Protein AF-A0A6C0K6H9-F1 (afdb_monomer_lite)

pLDDT: mean 73.05, std 11.49, range [27.52, 95.0]

Radius of gyration: 34.6 Å; chains: 1; bounding box: 77×62×104 Å

Sequence (374 aa):
MQSAHRAFIELEKRKENVKKLWMDVQADPQSDFLKKTLYKVAFNEIEGKTEDARKVWMDAQVDYEYSVNGMDDCLERVLKQYPDQIESNFLEEIDVYRRLSDSRKTRIKNKVSTLLLVQQLTDGLEKFRTIKGLLTEHAQKLDTMIYLLERAIEIEIQNPTMVHGRKRELLNTSILRKFNIILHTGYTNNLLNVVEMGRNLYQKLYPRGRLSPKRLLEFKHFIKDANDRSGCIDKRIDDLSSFIYQGENAVDISSPFFTNLSFIISRKLREECGKKGSHQVIISDLITKLARDTHFKNYIDSVLKHRPNLIYDQLKKADRVVPKFPDQHSPTWVKEWEDILVPIFRYLIDDLAIFTTTDDEMFLICPPPLQQHD

Organism: NCBI:txid1070528

Secondary structure (DSSP, 8-state):
-HHHHHHHHHHHHHHHHHHHHHHHHHH-TT--HHHHHHHHHHHHHHHHHHHHHHHHHHHHHHHHHHHHTTHHHHHHHHHHH-GGG--TTHHHHSHHHHTS-HHHHHHHHHHHHHHHHHHHHHHHHHHHHHHHHT-SS--HHHHHHHHHHHHHHHHHHH-TTS-HHHHHHHHHHHHHHHHS-B--S-HHHHHHHHHHHHHHHHHHH-TTSS--HHHHHHHHHHHHH------BHHHHHHHHHHHHHHHHH---TTS-HHHHHHHHHHHHHHHHHHHHT-SEEEHHHHHHHHHT-HHHHHHHHHHHHH-TTHHHHHHHHTT---PPPPPTT-TTHHHHHHHHHHHHHHIIIIIT--SPBPTTSSEEEPPPPP----

Structure (mmCIF, N/CA/C/O backbone):
data_AF-A0A6C0K6H9-F1
#
_entry.id   AF-A0A6C0K6H9-F1
#
loop_
_atom_site.group_PDB
_atom_site.id
_atom_site.type_symbol
_atom_site.label_atom_id
_atom_site.label_alt_id
_atom_site.label_comp_id
_atom_site.label_asym_id
_atom_site.label_entity_id
_atom_site.label_seq_id
_atom_site.pdbx_PDB_ins_code
_atom_site.Cartn_x
_atom_site.Cartn_y
_atom_site.Cartn_z
_atom_site.occupancy
_atom_site.B_iso_or_equiv
_atom_site.auth_seq_id
_atom_site.auth_comp_id
_atom_site.auth_asym_id
_atom_site.auth_atom_id
_atom_site.pdbx_PDB_model_num
ATOM 1 N N . MET A 1 1 ? 14.648 2.852 -40.273 1.00 63.38 1 MET A N 1
ATOM 2 C CA . MET A 1 1 ? 14.704 1.590 -41.045 1.00 63.38 1 MET A CA 1
ATOM 3 C C . MET A 1 1 ? 15.323 1.765 -42.437 1.00 63.38 1 MET A C 1
ATOM 5 O O . MET A 1 1 ? 16.409 1.246 -42.642 1.00 63.38 1 MET A O 1
ATOM 9 N N . GLN A 1 2 ? 14.715 2.507 -43.379 1.00 70.25 2 GLN A N 1
ATOM 10 C CA . GLN A 1 2 ? 15.238 2.619 -44.761 1.00 70.25 2 GLN A CA 1
ATOM 11 C C . GLN A 1 2 ? 16.653 3.227 -44.860 1.00 70.25 2 GLN A C 1
ATOM 13 O O . GLN A 1 2 ? 17.435 2.796 -45.702 1.00 70.25 2 GLN A O 1
ATOM 18 N N . SER A 1 3 ? 17.010 4.183 -43.994 1.00 75.31 3 SER A N 1
ATOM 19 C CA . SER A 1 3 ? 18.372 4.743 -43.936 1.00 75.31 3 SER A CA 1
ATOM 20 C C . SER A 1 3 ? 19.405 3.730 -43.424 1.00 75.31 3 SER A C 1
ATOM 22 O O . SER A 1 3 ? 20.456 3.583 -44.038 1.00 75.31 3 SER A O 1
ATOM 24 N N . ALA A 1 4 ? 19.083 2.985 -42.360 1.00 72.19 4 ALA A N 1
ATOM 25 C CA . ALA A 1 4 ? 19.941 1.935 -41.800 1.00 72.19 4 ALA A CA 1
ATOM 26 C C . ALA A 1 4 ? 20.139 0.765 -42.779 1.00 72.19 4 ALA A C 1
ATOM 28 O O . ALA A 1 4 ? 21.256 0.298 -42.967 1.00 72.19 4 ALA A O 1
ATOM 29 N N . HIS A 1 5 ? 19.076 0.355 -43.479 1.00 73.81 5 HIS A N 1
ATOM 30 C CA . HIS A 1 5 ? 19.145 -0.673 -44.518 1.00 73.81 5 HIS A CA 1
ATOM 31 C C . HIS A 1 5 ? 20.025 -0.248 -45.705 1.00 73.81 5 HIS A C 1
ATOM 33 O O . HIS A 1 5 ? 20.850 -1.026 -46.178 1.00 73.81 5 HIS A O 1
ATOM 39 N N . ARG A 1 6 ? 19.896 1.006 -46.169 1.00 79.94 6 ARG A N 1
ATOM 40 C CA . ARG A 1 6 ? 20.755 1.550 -47.236 1.00 79.94 6 ARG A CA 1
ATOM 41 C C . ARG A 1 6 ? 22.222 1.604 -46.814 1.00 79.94 6 ARG A C 1
ATOM 43 O O . ARG A 1 6 ? 23.070 1.206 -47.602 1.00 79.94 6 ARG A O 1
ATOM 50 N N . ALA A 1 7 ? 22.501 2.031 -45.582 1.00 78.31 7 ALA A N 1
ATOM 51 C CA . ALA A 1 7 ? 23.856 2.058 -45.037 1.00 78.31 7 ALA A CA 1
ATOM 52 C C . ALA A 1 7 ? 24.473 0.649 -44.945 1.00 78.31 7 ALA A C 1
ATOM 54 O O . ALA A 1 7 ? 25.621 0.465 -45.340 1.00 78.31 7 ALA A O 1
ATOM 55 N N . PHE A 1 8 ? 23.704 -0.354 -44.503 1.00 84.12 8 PHE A N 1
ATOM 56 C CA . PHE A 1 8 ? 24.142 -1.754 -44.493 1.00 84.12 8 PHE A CA 1
ATOM 57 C C . PHE A 1 8 ? 24.453 -2.270 -45.909 1.00 84.12 8 PHE A C 1
ATOM 59 O O . PHE A 1 8 ? 25.540 -2.789 -46.144 1.00 84.12 8 PHE A O 1
ATOM 66 N N . ILE A 1 9 ? 23.553 -2.060 -46.879 1.00 84.56 9 ILE A N 1
ATOM 67 C CA . ILE A 1 9 ? 23.772 -2.476 -48.277 1.00 84.56 9 ILE A CA 1
ATOM 68 C C . ILE A 1 9 ? 24.999 -1.788 -48.891 1.00 84.56 9 ILE A C 1
ATOM 70 O O . ILE A 1 9 ? 25.740 -2.402 -49.658 1.00 84.56 9 ILE A O 1
ATOM 74 N N . GLU A 1 10 ? 25.210 -0.506 -48.598 1.00 87.44 10 GLU A N 1
ATOM 75 C CA . GLU A 1 10 ? 26.365 0.238 -49.097 1.00 87.44 10 GLU A CA 1
ATOM 76 C C . GLU A 1 10 ? 27.679 -0.303 -48.519 1.00 87.44 10 GLU A C 1
ATOM 78 O O . GLU A 1 10 ? 28.651 -0.468 -49.259 1.00 87.44 10 GLU A O 1
ATOM 83 N N . LEU A 1 11 ? 27.693 -0.649 -47.229 1.00 86.12 11 LEU A N 1
ATOM 84 C CA . LEU A 1 11 ? 28.840 -1.264 -46.562 1.00 86.12 11 LEU A CA 1
ATOM 85 C C . LEU A 1 11 ? 29.121 -2.684 -47.064 1.00 86.12 11 LEU A C 1
ATOM 87 O O . LEU A 1 11 ? 30.277 -2.978 -47.346 1.00 86.12 11 LEU A O 1
ATOM 91 N N . GLU A 1 12 ? 28.099 -3.512 -47.296 1.00 84.62 12 GLU A N 1
ATOM 92 C CA . GLU A 1 12 ? 28.239 -4.840 -47.921 1.00 84.62 12 GLU A CA 1
ATOM 93 C C . GLU A 1 12 ? 28.859 -4.750 -49.324 1.00 84.62 12 GLU A C 1
ATOM 95 O O . GLU A 1 12 ? 29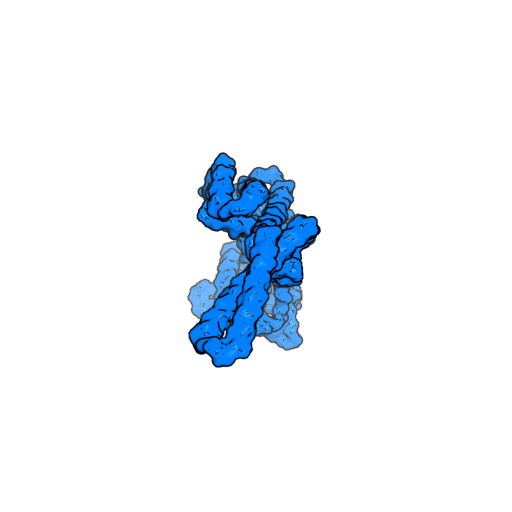.815 -5.457 -49.646 1.00 84.62 12 GLU A O 1
ATOM 100 N N . LYS A 1 13 ? 28.402 -3.801 -50.153 1.00 88.19 13 LYS A N 1
ATOM 101 C CA . LYS A 1 13 ? 29.010 -3.549 -51.473 1.00 88.19 13 LYS A CA 1
ATOM 102 C C . LYS A 1 13 ? 30.471 -3.117 -51.354 1.00 88.19 13 LYS A C 1
ATOM 104 O O . LYS A 1 13 ? 31.314 -3.535 -52.147 1.00 88.19 13 LYS A O 1
ATOM 109 N N . ARG A 1 14 ? 30.786 -2.273 -50.369 1.00 85.62 14 ARG A N 1
ATOM 110 C CA . ARG A 1 14 ? 32.159 -1.826 -50.096 1.00 85.62 14 ARG A CA 1
ATOM 111 C C . ARG A 1 14 ? 33.037 -2.972 -49.597 1.00 85.62 14 ARG A C 1
ATOM 113 O O . ARG A 1 14 ? 34.178 -3.076 -50.042 1.00 85.62 14 ARG A O 1
ATOM 120 N N . LYS A 1 15 ? 32.499 -3.839 -48.736 1.00 87.81 15 LYS A N 1
ATOM 121 C CA . LYS A 1 15 ? 33.150 -5.047 -48.220 1.00 87.81 15 LYS A CA 1
ATOM 122 C C . LYS A 1 15 ? 33.531 -5.975 -49.364 1.00 87.81 15 LYS A C 1
ATOM 124 O O . LYS A 1 15 ? 34.692 -6.363 -49.452 1.00 87.81 15 LYS A O 1
ATOM 129 N N . GLU A 1 16 ? 32.604 -6.257 -50.277 1.00 87.12 16 GLU A N 1
ATOM 130 C CA . GLU A 1 16 ? 32.856 -7.142 -51.420 1.00 87.12 16 GLU A CA 1
ATOM 131 C C . GLU A 1 16 ? 33.901 -6.557 -52.385 1.00 87.12 16 GLU A C 1
ATOM 133 O O . GLU A 1 16 ? 34.815 -7.257 -52.822 1.00 87.12 16 GLU A O 1
ATOM 138 N N . ASN A 1 17 ? 33.850 -5.245 -52.643 1.00 85.94 17 ASN A N 1
ATOM 139 C CA . ASN A 1 17 ? 34.854 -4.563 -53.464 1.00 85.94 17 ASN A CA 1
ATOM 140 C C . ASN A 1 17 ? 36.256 -4.612 -52.834 1.00 85.94 17 ASN A C 1
ATOM 142 O O . ASN A 1 17 ? 37.234 -4.898 -53.525 1.00 85.94 17 ASN A O 1
ATOM 146 N N . VAL A 1 18 ? 36.371 -4.360 -51.527 1.00 85.19 18 VAL A N 1
ATOM 147 C CA . VAL A 1 18 ? 37.662 -4.400 -50.819 1.00 85.19 18 VAL A CA 1
ATOM 148 C C . VAL A 1 18 ? 38.176 -5.830 -50.676 1.00 85.19 18 VAL A C 1
ATOM 150 O O . VAL A 1 18 ? 39.375 -6.053 -50.817 1.00 85.19 18 VAL A O 1
ATOM 153 N N . LYS A 1 19 ? 37.288 -6.813 -50.496 1.00 86.25 19 LYS A N 1
ATOM 154 C CA . LYS A 1 19 ? 37.627 -8.241 -50.513 1.00 86.25 19 LYS A CA 1
ATOM 155 C C . LYS A 1 19 ? 38.211 -8.660 -51.855 1.00 86.25 19 LYS A C 1
ATOM 157 O O . LYS A 1 19 ? 39.248 -9.314 -51.881 1.00 86.25 19 LYS A O 1
ATOM 162 N N . LYS A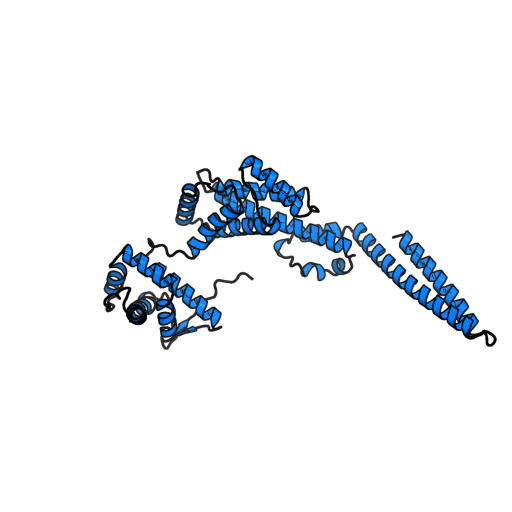 1 20 ? 37.583 -8.255 -52.962 1.00 87.25 20 LYS A N 1
ATOM 163 C CA . LYS A 1 20 ? 38.077 -8.544 -54.312 1.00 87.25 20 LYS A CA 1
ATOM 164 C C . LYS A 1 20 ? 39.462 -7.937 -54.538 1.00 87.25 20 LYS A C 1
ATOM 166 O O . LYS A 1 20 ? 40.382 -8.660 -54.898 1.00 87.25 20 LYS A O 1
ATOM 171 N N . LEU A 1 21 ? 39.639 -6.655 -54.208 1.00 84.81 21 LEU A N 1
ATOM 172 C CA . LEU A 1 21 ? 40.942 -5.983 -54.294 1.00 84.81 21 LEU A CA 1
ATOM 173 C C . LEU A 1 21 ? 42.005 -6.653 -53.415 1.00 84.81 21 LEU A C 1
ATOM 175 O O . LEU A 1 21 ? 43.154 -6.781 -53.826 1.00 84.81 21 LEU A O 1
ATOM 179 N N . TRP A 1 22 ? 41.634 -7.105 -52.218 1.00 83.81 22 TRP A N 1
ATOM 180 C CA . TRP A 1 22 ? 42.543 -7.823 -51.333 1.00 83.81 22 TRP A CA 1
ATOM 181 C C . TRP A 1 22 ? 42.965 -9.180 -51.910 1.00 83.81 22 TRP A C 1
ATOM 183 O O . TRP A 1 22 ? 44.150 -9.510 -51.862 1.00 83.81 22 TRP A O 1
ATOM 193 N N . MET A 1 23 ? 42.029 -9.937 -52.488 1.00 85.12 23 MET A N 1
ATOM 194 C CA . MET A 1 23 ? 42.298 -11.220 -53.151 1.00 85.12 23 MET A CA 1
ATOM 195 C C . MET A 1 23 ? 43.178 -11.047 -54.397 1.00 85.12 23 MET A C 1
ATOM 197 O O . MET A 1 23 ? 44.127 -11.807 -54.577 1.00 85.12 23 MET A O 1
ATOM 201 N N . ASP A 1 24 ? 42.927 -10.014 -55.206 1.00 84.75 24 ASP A N 1
ATOM 202 C CA . ASP A 1 24 ? 43.739 -9.691 -56.386 1.00 84.75 24 ASP A CA 1
ATOM 203 C C . ASP A 1 24 ? 45.179 -9.317 -55.981 1.00 84.75 24 ASP A C 1
ATOM 205 O O . ASP A 1 24 ? 46.152 -9.787 -56.568 1.00 84.75 24 ASP A O 1
ATOM 209 N N . VAL A 1 25 ? 45.332 -8.531 -54.910 1.00 83.12 25 VAL A N 1
ATOM 210 C CA . VAL A 1 25 ? 46.635 -8.142 -54.343 1.00 83.12 25 VAL A CA 1
ATOM 211 C C . VAL A 1 25 ? 47.365 -9.328 -53.703 1.00 83.12 25 VAL A C 1
ATOM 213 O O . VAL A 1 25 ? 48.592 -9.385 -53.739 1.00 83.12 25 VAL A O 1
ATOM 216 N N . GLN A 1 26 ? 46.644 -10.288 -53.119 1.00 79.06 26 GLN A N 1
ATOM 217 C CA . GLN A 1 26 ? 47.217 -11.534 -52.597 1.00 79.06 26 GLN A CA 1
ATOM 218 C C . GLN A 1 26 ? 47.782 -12.416 -53.715 1.00 79.06 26 GLN A C 1
ATOM 220 O O . GLN A 1 26 ? 48.879 -12.957 -53.553 1.00 79.06 26 GLN A O 1
ATOM 225 N N . ALA A 1 27 ? 47.043 -12.533 -54.823 1.00 83.12 27 ALA A N 1
ATOM 226 C CA . ALA A 1 27 ? 47.387 -13.361 -55.974 1.00 83.12 27 ALA A CA 1
ATOM 227 C C . ALA A 1 27 ? 48.543 -12.795 -56.818 1.00 83.12 27 ALA A C 1
ATOM 229 O O . ALA A 1 27 ? 49.177 -13.551 -57.550 1.00 83.12 27 ALA A O 1
ATOM 230 N N . ASP A 1 28 ? 48.843 -11.498 -56.700 1.00 82.88 28 ASP A N 1
ATOM 231 C CA . ASP A 1 28 ? 49.972 -10.854 -57.372 1.00 82.88 28 ASP A CA 1
ATOM 232 C C . ASP A 1 28 ? 51.314 -11.154 -56.651 1.00 82.88 28 ASP A C 1
ATOM 234 O O . ASP A 1 28 ? 51.526 -10.723 -55.503 1.00 82.88 28 ASP A O 1
ATOM 238 N N . PRO A 1 29 ? 52.253 -11.878 -57.297 1.00 74.69 29 PRO A N 1
ATOM 239 C CA . PRO A 1 29 ? 53.569 -12.169 -56.734 1.00 74.69 29 PRO A CA 1
ATOM 240 C C . PRO A 1 29 ? 54.491 -10.940 -56.665 1.00 74.69 29 PRO A C 1
ATOM 242 O O . PRO A 1 29 ? 55.469 -10.980 -55.922 1.00 74.69 29 PRO A O 1
ATOM 245 N N . GLN A 1 30 ? 54.194 -9.854 -57.391 1.00 77.81 30 GLN A N 1
ATOM 246 C CA . GLN A 1 30 ? 54.966 -8.604 -57.360 1.00 77.81 30 GLN A CA 1
ATOM 247 C C . GLN A 1 30 ? 54.467 -7.606 -56.307 1.00 77.81 30 GLN A C 1
ATOM 249 O O . GLN A 1 30 ? 55.150 -6.623 -56.017 1.00 77.81 30 GLN A O 1
ATOM 254 N N . SER A 1 31 ? 53.296 -7.838 -55.707 1.00 76.56 31 SER A N 1
ATOM 255 C CA . SER A 1 31 ? 52.775 -6.950 -54.671 1.00 76.56 31 SER A CA 1
ATOM 256 C C . SER A 1 31 ? 53.570 -7.076 -53.371 1.00 76.56 31 SER A C 1
ATOM 258 O O . SER A 1 31 ? 53.673 -8.160 -52.791 1.00 76.56 31 SER A O 1
ATOM 260 N N . ASP A 1 32 ? 54.036 -5.939 -52.852 1.00 82.19 32 ASP A N 1
ATOM 261 C CA . ASP A 1 32 ? 54.765 -5.887 -51.590 1.00 82.19 32 ASP A CA 1
ATOM 262 C C . ASP A 1 32 ? 53.890 -6.221 -50.362 1.00 82.19 32 ASP A C 1
ATOM 264 O O . ASP A 1 32 ? 52.650 -6.232 -50.386 1.00 82.19 32 ASP A O 1
ATOM 268 N N . PHE A 1 33 ? 54.577 -6.525 -49.260 1.00 79.38 33 PHE A N 1
ATOM 269 C CA . PHE A 1 33 ? 53.975 -6.877 -47.976 1.00 79.38 33 PHE A CA 1
ATOM 270 C C . PHE A 1 33 ? 53.116 -5.747 -47.385 1.00 79.38 33 PHE A C 1
ATOM 272 O O . PHE A 1 33 ? 52.095 -6.008 -46.739 1.00 79.38 33 PHE A O 1
ATOM 279 N N . LEU A 1 34 ? 53.505 -4.490 -47.616 1.00 78.12 34 LEU A N 1
ATOM 280 C CA . LEU A 1 34 ? 52.825 -3.316 -47.075 1.00 78.12 34 LEU A CA 1
ATOM 281 C C . LEU A 1 34 ? 51.422 -3.188 -47.683 1.00 78.12 34 LEU A C 1
ATOM 283 O O . LEU A 1 34 ? 50.435 -3.048 -46.960 1.00 78.12 34 LEU A O 1
ATOM 287 N N . LYS A 1 35 ? 51.314 -3.339 -49.005 1.00 80.25 35 LYS A N 1
ATOM 288 C CA . LYS A 1 35 ? 50.057 -3.309 -49.755 1.00 80.25 35 LYS A CA 1
ATOM 289 C C . LYS A 1 35 ? 49.132 -4.454 -49.335 1.00 80.25 35 LYS A C 1
ATOM 291 O O . LYS A 1 35 ? 47.960 -4.211 -49.051 1.00 80.25 35 LYS A O 1
ATOM 296 N N . LYS A 1 36 ? 49.656 -5.678 -49.184 1.00 80.50 36 LYS A N 1
ATOM 297 C CA . LYS A 1 36 ? 48.891 -6.841 -48.677 1.00 80.50 36 LYS A CA 1
ATOM 298 C C . LYS A 1 36 ? 48.332 -6.603 -47.268 1.00 80.50 36 LYS A C 1
ATOM 300 O O . LYS A 1 36 ? 47.192 -6.976 -46.984 1.00 80.50 36 LYS A O 1
ATOM 305 N N . THR A 1 37 ? 49.111 -5.951 -46.405 1.00 82.19 37 THR A N 1
ATOM 306 C CA . THR A 1 37 ? 48.713 -5.624 -45.027 1.00 82.19 37 THR A CA 1
ATOM 307 C C . THR A 1 37 ? 47.643 -4.532 -44.984 1.00 82.19 37 THR A C 1
ATOM 309 O O . THR A 1 37 ? 46.650 -4.687 -44.275 1.00 82.19 37 THR A O 1
ATOM 312 N N . LEU A 1 38 ? 47.781 -3.472 -45.786 1.00 82.69 38 LEU A N 1
ATOM 313 C CA . LEU A 1 38 ? 46.815 -2.369 -45.849 1.00 82.69 38 LEU A CA 1
ATOM 314 C C . LEU A 1 38 ? 45.419 -2.834 -46.281 1.00 82.69 38 LEU A C 1
ATOM 316 O O . LEU A 1 38 ? 44.431 -2.472 -45.645 1.00 82.69 38 LEU A O 1
ATOM 320 N N . TYR A 1 39 ? 45.326 -3.688 -47.305 1.00 82.88 39 TYR A N 1
ATOM 321 C CA . TYR A 1 39 ? 44.035 -4.226 -47.748 1.00 82.88 39 TYR A CA 1
ATOM 322 C C . TYR A 1 39 ? 43.397 -5.174 -46.723 1.00 82.88 39 TYR A C 1
ATOM 324 O O . TYR A 1 39 ? 42.180 -5.148 -46.557 1.00 82.88 39 TYR A O 1
ATOM 332 N N . LYS A 1 40 ? 44.198 -5.949 -45.979 1.00 82.50 40 LYS A N 1
ATOM 333 C CA . LYS A 1 40 ? 43.700 -6.783 -44.873 1.00 82.50 40 LYS A CA 1
ATOM 334 C C . LYS A 1 40 ? 43.125 -5.934 -43.732 1.00 82.50 40 LYS A C 1
ATOM 336 O O . LYS A 1 40 ? 42.055 -6.247 -43.221 1.00 82.50 40 LYS A O 1
ATOM 341 N N . VAL A 1 41 ? 43.816 -4.859 -43.343 1.00 84.06 41 VAL A N 1
ATOM 342 C CA . VAL A 1 41 ? 43.336 -3.927 -42.306 1.00 84.06 41 VAL A CA 1
ATOM 343 C C . VAL A 1 41 ? 42.054 -3.228 -42.760 1.00 84.06 41 VAL A C 1
ATOM 345 O O . VAL A 1 41 ? 41.077 -3.219 -42.017 1.00 84.06 41 VAL A O 1
ATOM 348 N N . ALA A 1 42 ? 42.022 -2.723 -43.996 1.00 83.94 42 ALA A N 1
ATOM 349 C CA . ALA A 1 42 ? 40.839 -2.082 -44.564 1.00 83.94 42 ALA A CA 1
ATOM 350 C C . ALA A 1 42 ? 39.638 -3.040 -44.654 1.00 83.94 42 ALA A C 1
ATOM 352 O O . ALA A 1 42 ? 38.511 -2.642 -44.363 1.00 83.94 42 ALA A O 1
ATOM 353 N N . PHE A 1 43 ? 39.869 -4.307 -45.019 1.00 85.69 43 PHE A N 1
ATOM 354 C CA . PHE A 1 43 ? 38.826 -5.331 -45.033 1.00 85.69 43 PHE A CA 1
ATOM 355 C C . PHE A 1 43 ? 38.270 -5.586 -43.628 1.00 85.69 43 PHE A C 1
ATOM 357 O O . PHE A 1 43 ? 37.059 -5.513 -43.447 1.00 85.69 43 PHE A O 1
ATOM 364 N N . ASN A 1 44 ? 39.134 -5.805 -42.631 1.00 83.75 44 ASN A N 1
ATOM 365 C CA . ASN A 1 44 ? 38.711 -6.046 -41.248 1.00 83.75 44 ASN A CA 1
ATOM 366 C C . ASN A 1 44 ? 37.945 -4.850 -40.653 1.00 83.75 44 ASN A C 1
ATOM 368 O O . ASN A 1 44 ? 36.961 -5.035 -39.940 1.00 83.75 44 ASN A O 1
ATOM 372 N N . GLU A 1 45 ? 38.367 -3.618 -40.952 1.00 87.81 45 GLU A N 1
ATOM 373 C CA . GLU A 1 45 ? 37.675 -2.409 -40.493 1.00 87.81 45 GLU A CA 1
ATOM 374 C C . GLU A 1 45 ? 36.283 -2.276 -41.130 1.00 87.81 45 GLU A C 1
ATOM 376 O O . GLU A 1 45 ? 35.305 -1.964 -40.447 1.00 87.81 45 GLU A O 1
ATOM 381 N N . ILE A 1 46 ? 36.172 -2.531 -42.439 1.00 85.56 46 ILE A N 1
ATOM 382 C CA . ILE A 1 46 ? 34.883 -2.517 -43.139 1.00 85.56 46 ILE A CA 1
ATOM 383 C C . ILE A 1 46 ? 33.997 -3.661 -42.653 1.00 85.56 46 ILE A C 1
ATOM 385 O O . ILE A 1 46 ? 32.799 -3.456 -42.485 1.00 85.56 46 ILE A O 1
ATOM 389 N N . GLU A 1 47 ? 34.556 -4.839 -42.387 1.00 81.06 47 GLU A N 1
ATOM 390 C CA . GLU A 1 47 ? 33.826 -5.978 -41.837 1.00 81.06 47 GLU A CA 1
ATOM 391 C C . GLU A 1 47 ? 33.227 -5.658 -40.464 1.00 81.06 47 GLU A C 1
ATOM 393 O O . GLU A 1 47 ? 32.025 -5.852 -40.287 1.00 81.06 47 GLU A O 1
ATOM 398 N N . GLY A 1 48 ? 34.006 -5.069 -39.549 1.00 81.06 48 GLY A N 1
ATOM 399 C CA . GLY A 1 48 ? 33.496 -4.603 -38.256 1.00 81.06 48 GLY A CA 1
ATOM 400 C C . GLY A 1 48 ? 32.359 -3.586 -38.405 1.00 81.06 48 GLY A C 1
ATOM 401 O O . GLY A 1 48 ? 31.282 -3.769 -37.844 1.00 81.06 48 GLY A O 1
ATOM 402 N N . LYS A 1 49 ? 32.540 -2.567 -39.259 1.00 85.19 49 LYS A N 1
ATOM 403 C CA . LYS A 1 49 ? 31.492 -1.563 -39.538 1.00 85.19 49 LYS A CA 1
ATOM 404 C C . LYS A 1 49 ? 30.239 -2.164 -40.176 1.00 85.19 49 LYS A C 1
ATOM 406 O O . LYS A 1 49 ? 29.138 -1.665 -39.953 1.00 85.19 49 LYS A O 1
ATOM 411 N N . THR A 1 50 ? 30.397 -3.201 -40.995 1.00 81.38 50 THR A N 1
ATOM 412 C CA . THR A 1 50 ? 29.281 -3.886 -41.657 1.00 81.38 50 THR A CA 1
ATOM 413 C C . THR A 1 50 ? 28.472 -4.698 -40.650 1.00 81.38 50 THR A C 1
ATOM 415 O O . THR A 1 50 ? 27.245 -4.650 -40.693 1.00 81.38 50 THR A O 1
ATOM 418 N N . GLU A 1 51 ? 29.134 -5.374 -39.708 1.00 81.00 51 GLU A N 1
ATOM 419 C CA . GLU A 1 51 ? 28.464 -6.106 -38.628 1.00 81.00 51 GLU A CA 1
ATOM 420 C C . GLU A 1 51 ? 27.718 -5.153 -37.678 1.00 81.00 51 GLU A C 1
ATOM 422 O O . GLU A 1 51 ? 26.553 -5.388 -37.351 1.00 81.00 51 GLU A O 1
ATOM 427 N N . ASP A 1 52 ? 28.321 -4.011 -37.331 1.00 77.25 52 ASP A N 1
ATOM 428 C CA . ASP A 1 52 ? 27.652 -2.965 -36.549 1.00 77.25 52 ASP A CA 1
ATOM 429 C C . ASP A 1 52 ? 26.422 -2.404 -37.284 1.00 77.25 52 ASP A C 1
ATOM 431 O O . ASP A 1 52 ? 25.337 -2.283 -36.708 1.00 77.25 52 ASP A O 1
ATOM 435 N N . ALA A 1 53 ? 26.550 -2.106 -38.582 1.00 75.00 53 ALA A N 1
ATOM 436 C CA . ALA A 1 53 ? 25.439 -1.621 -39.400 1.00 75.00 53 ALA A CA 1
ATOM 437 C C . ALA A 1 53 ? 24.330 -2.670 -39.567 1.00 75.00 53 ALA A C 1
ATOM 439 O O . ALA A 1 53 ? 23.148 -2.319 -39.568 1.00 75.00 53 ALA A O 1
ATOM 440 N N . ARG A 1 54 ? 24.696 -3.954 -39.670 1.00 78.19 54 ARG A N 1
ATOM 441 C CA . ARG A 1 54 ? 23.757 -5.078 -39.697 1.00 78.19 54 ARG A CA 1
ATOM 442 C C . ARG A 1 54 ? 22.968 -5.149 -38.400 1.00 78.19 54 ARG A C 1
ATOM 444 O O . ARG A 1 54 ? 21.748 -5.251 -38.460 1.00 78.19 54 ARG A O 1
ATOM 451 N N . LYS A 1 55 ? 23.636 -5.053 -37.249 1.00 74.50 55 LYS A N 1
ATOM 452 C CA . LYS A 1 55 ? 22.983 -5.045 -35.937 1.00 74.50 55 LYS A CA 1
ATOM 453 C C . LYS A 1 55 ? 21.997 -3.883 -35.818 1.00 74.50 55 LYS A C 1
ATOM 455 O O . LYS A 1 55 ? 20.825 -4.110 -35.548 1.00 74.50 55 LYS A O 1
ATOM 460 N N . VAL A 1 56 ? 22.429 -2.663 -36.148 1.00 76.31 56 VAL A N 1
ATOM 461 C CA . VAL A 1 56 ? 21.567 -1.465 -36.135 1.00 76.31 56 VAL A CA 1
ATOM 462 C C . VAL A 1 56 ? 20.372 -1.604 -37.085 1.00 76.31 56 VAL A C 1
ATOM 464 O O . VAL A 1 56 ? 19.267 -1.164 -36.767 1.00 76.31 56 VAL A O 1
ATOM 467 N N . TRP A 1 57 ? 20.565 -2.200 -38.265 1.00 78.00 57 TRP A N 1
ATOM 468 C CA . TRP A 1 57 ? 19.473 -2.445 -39.204 1.00 78.00 57 TRP A CA 1
ATOM 469 C C . TRP A 1 57 ? 18.499 -3.512 -38.696 1.00 78.00 57 TRP A C 1
ATOM 471 O O . TRP A 1 57 ? 17.295 -3.273 -38.754 1.00 78.00 57 TRP A O 1
ATOM 481 N N . MET A 1 58 ? 18.997 -4.635 -38.176 1.00 71.94 58 MET A N 1
ATOM 482 C CA . MET A 1 58 ? 18.179 -5.699 -37.588 1.00 71.94 58 MET A CA 1
ATOM 483 C C . MET A 1 58 ? 17.367 -5.173 -36.402 1.00 71.94 58 MET A C 1
ATOM 485 O O . MET A 1 58 ? 16.160 -5.391 -36.363 1.00 71.94 58 MET A O 1
ATOM 489 N N . ASP A 1 59 ? 17.979 -4.392 -35.509 1.00 68.12 59 ASP A N 1
ATOM 490 C CA . ASP A 1 59 ? 17.285 -3.726 -34.401 1.00 68.12 59 ASP A CA 1
ATOM 491 C C . ASP A 1 59 ? 16.184 -2.787 -34.931 1.00 68.12 59 ASP A C 1
ATOM 493 O O . ASP A 1 59 ? 15.040 -2.828 -34.479 1.00 68.12 59 ASP A O 1
ATOM 497 N N . ALA A 1 60 ? 16.484 -1.993 -35.968 1.00 70.06 60 ALA A N 1
ATOM 498 C CA . ALA A 1 60 ? 15.515 -1.094 -36.594 1.00 70.06 60 ALA A CA 1
ATOM 499 C C . ALA A 1 60 ? 14.400 -1.819 -37.373 1.00 70.06 60 ALA A C 1
ATOM 501 O O . ALA A 1 60 ? 13.327 -1.242 -37.572 1.00 70.06 60 ALA A O 1
ATOM 502 N N . GLN A 1 61 ? 14.657 -3.032 -37.865 1.00 69.19 61 GLN A N 1
ATOM 503 C CA . GLN A 1 61 ? 13.674 -3.884 -38.530 1.00 69.19 61 GLN A CA 1
ATOM 504 C C . GLN A 1 61 ? 12.753 -4.542 -37.501 1.00 69.19 61 GLN A C 1
ATOM 506 O O . GLN A 1 61 ? 11.538 -4.463 -37.661 1.00 69.19 61 GLN A O 1
ATOM 511 N N . VAL A 1 62 ? 13.309 -5.093 -36.419 1.00 65.06 62 VAL A N 1
ATOM 512 C CA . VAL A 1 62 ? 12.536 -5.617 -35.284 1.00 65.06 62 VAL A CA 1
ATOM 513 C C . VAL A 1 62 ? 11.653 -4.515 -34.700 1.00 65.06 62 VAL A C 1
ATOM 515 O O . VAL A 1 62 ? 10.459 -4.726 -34.514 1.00 65.06 62 VAL A O 1
ATOM 518 N N . ASP A 1 63 ? 12.186 -3.304 -34.509 1.00 64.88 63 ASP A N 1
ATOM 519 C CA . ASP A 1 63 ? 11.412 -2.145 -34.049 1.00 64.88 63 ASP A CA 1
ATOM 520 C C . ASP A 1 63 ? 10.271 -1.763 -35.011 1.00 64.88 63 ASP A C 1
ATOM 522 O O . ASP A 1 63 ? 9.205 -1.322 -34.569 1.00 64.88 63 ASP A O 1
ATOM 526 N N . TYR A 1 64 ? 10.483 -1.894 -36.324 1.00 67.06 64 TYR A N 1
ATOM 527 C CA . TYR A 1 64 ? 9.466 -1.607 -37.337 1.00 67.06 64 TYR A CA 1
ATOM 528 C C . TYR A 1 64 ? 8.370 -2.674 -37.353 1.00 67.06 64 TYR A C 1
ATOM 530 O O . TYR A 1 64 ? 7.195 -2.329 -37.258 1.00 67.06 64 TYR A O 1
ATOM 538 N N . GLU A 1 65 ? 8.739 -3.954 -37.410 1.00 63.94 65 GLU A N 1
ATOM 539 C CA . GLU A 1 65 ? 7.806 -5.086 -37.358 1.00 63.94 65 GLU A CA 1
ATOM 540 C C . GLU A 1 65 ? 6.978 -5.051 -36.069 1.00 63.94 65 GLU A C 1
ATOM 542 O O . GLU A 1 65 ? 5.762 -5.231 -36.091 1.00 63.94 65 GLU A O 1
ATOM 547 N N . TYR A 1 66 ? 7.612 -4.715 -34.950 1.00 63.09 66 TYR A N 1
ATOM 548 C CA . TYR A 1 66 ? 6.961 -4.561 -33.658 1.00 63.09 66 TYR A CA 1
ATOM 549 C C . TYR A 1 66 ? 5.947 -3.397 -33.624 1.00 63.09 66 TYR A C 1
ATOM 551 O O . TYR A 1 66 ? 4.848 -3.547 -33.087 1.00 63.09 66 TYR A O 1
ATOM 559 N N . SER A 1 67 ? 6.265 -2.256 -34.250 1.00 62.97 67 SER A N 1
ATOM 560 C CA . SER A 1 67 ? 5.342 -1.116 -34.378 1.00 62.97 67 SER A CA 1
ATOM 561 C C . SER A 1 67 ? 4.195 -1.351 -35.364 1.00 62.97 67 SER A C 1
ATOM 563 O O . SER A 1 67 ? 3.087 -0.884 -35.118 1.00 62.97 67 SER A O 1
ATOM 565 N N . VAL A 1 68 ? 4.443 -2.043 -36.477 1.00 61.38 68 VAL A N 1
ATOM 566 C CA . VAL A 1 68 ? 3.435 -2.294 -37.521 1.00 61.38 68 VAL A CA 1
ATOM 567 C C . VAL A 1 68 ? 2.453 -3.388 -37.101 1.00 61.38 68 VAL A C 1
ATOM 569 O O . VAL A 1 68 ? 1.267 -3.287 -37.401 1.00 61.38 68 VAL A O 1
ATOM 572 N N . ASN A 1 69 ? 2.911 -4.393 -36.351 1.00 59.53 69 ASN A N 1
ATOM 573 C CA . ASN A 1 69 ? 2.075 -5.513 -35.913 1.00 59.53 69 ASN A CA 1
ATOM 574 C C . ASN A 1 69 ? 1.238 -5.218 -34.653 1.00 59.53 69 ASN A C 1
ATOM 576 O O . ASN A 1 69 ? 0.571 -6.117 -34.144 1.00 59.53 69 ASN A O 1
ATOM 580 N N . GLY A 1 70 ? 1.280 -3.992 -34.114 1.00 59.22 70 GLY A N 1
ATOM 581 C CA . GLY A 1 70 ? 0.509 -3.618 -32.920 1.00 59.22 70 GLY A CA 1
ATOM 582 C C . GLY A 1 70 ? 0.882 -4.428 -31.673 1.00 59.22 70 GLY A C 1
ATOM 583 O O . GLY A 1 70 ? 0.056 -4.606 -30.777 1.00 59.22 70 GLY A O 1
ATOM 584 N N . MET A 1 71 ? 2.112 -4.949 -31.608 1.00 61.19 71 MET A N 1
ATOM 585 C CA . MET A 1 71 ? 2.557 -5.778 -30.485 1.00 61.19 71 MET A CA 1
ATOM 586 C C . MET A 1 71 ? 2.632 -4.981 -29.178 1.00 61.19 71 MET A C 1
ATOM 588 O O . MET A 1 71 ? 2.339 -5.552 -28.133 1.00 61.19 71 MET A O 1
ATOM 592 N N . ASP A 1 72 ? 2.912 -3.671 -29.239 1.00 56.62 72 ASP A N 1
ATOM 593 C CA . ASP A 1 72 ? 2.778 -2.755 -28.095 1.00 56.62 72 ASP A CA 1
ATOM 594 C C . ASP A 1 72 ? 1.357 -2.796 -27.512 1.00 56.62 72 ASP A C 1
ATOM 596 O O . ASP A 1 72 ? 1.190 -2.957 -26.307 1.00 56.62 72 ASP A O 1
ATOM 600 N N . ASP A 1 73 ? 0.332 -2.740 -28.364 1.00 59.28 73 ASP A N 1
ATOM 601 C CA . ASP A 1 73 ? -1.070 -2.774 -27.939 1.00 59.28 73 ASP A CA 1
ATOM 602 C C . ASP A 1 73 ? -1.505 -4.167 -27.468 1.00 59.28 73 ASP A C 1
ATOM 604 O O . ASP A 1 73 ? -2.459 -4.293 -26.697 1.00 59.28 73 ASP A O 1
ATOM 608 N N . CYS A 1 74 ? -0.854 -5.229 -27.952 1.00 62.41 74 CYS A N 1
ATOM 609 C CA . CYS A 1 74 ? -1.121 -6.601 -27.527 1.00 62.41 74 CYS A CA 1
ATOM 610 C C . CYS A 1 74 ? -0.489 -6.893 -26.163 1.00 62.41 74 CYS A C 1
ATOM 612 O O . CYS A 1 74 ? -1.187 -7.366 -25.268 1.00 62.41 74 CYS A O 1
ATOM 614 N N . LEU A 1 75 ? 0.792 -6.554 -25.975 1.00 65.00 75 LEU A N 1
ATOM 615 C CA . LEU A 1 75 ? 1.444 -6.607 -24.667 1.00 65.00 75 LEU A CA 1
ATOM 616 C C . LEU A 1 75 ? 0.685 -5.724 -23.680 1.00 65.00 75 LEU A C 1
ATOM 618 O O . LEU A 1 75 ? 0.315 -6.200 -22.618 1.00 65.00 75 LEU A O 1
ATOM 622 N N . GLU A 1 76 ? 0.349 -4.484 -24.040 1.00 61.81 76 GLU A N 1
ATOM 623 C CA . GLU A 1 76 ? -0.408 -3.585 -23.163 1.00 61.81 76 GLU A CA 1
ATOM 624 C C . GLU A 1 76 ? -1.785 -4.158 -22.776 1.00 61.81 76 GLU A C 1
ATOM 626 O O . GLU A 1 76 ? -2.209 -4.002 -21.632 1.00 61.81 76 GLU A O 1
ATOM 631 N N . ARG A 1 7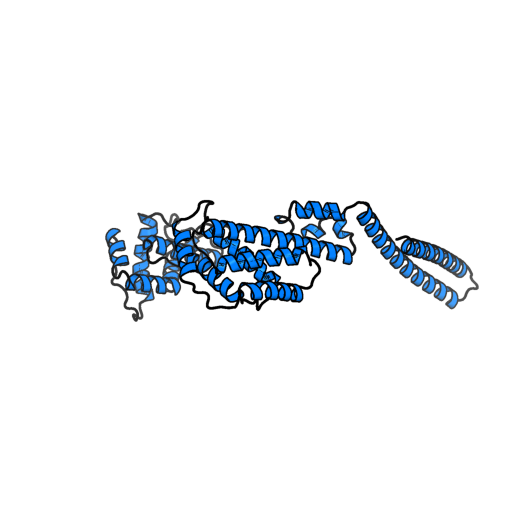7 ? -2.472 -4.866 -23.683 1.00 64.06 77 ARG A N 1
ATOM 632 C CA . ARG A 1 77 ? -3.735 -5.559 -23.374 1.00 64.06 77 ARG A CA 1
ATOM 633 C C . ARG A 1 77 ? -3.552 -6.744 -22.431 1.00 64.06 77 ARG A C 1
ATOM 635 O O . ARG A 1 77 ? -4.321 -6.860 -21.483 1.00 64.06 77 ARG A O 1
ATOM 642 N N . VAL A 1 78 ? -2.540 -7.582 -22.651 1.00 61.16 78 VAL A N 1
ATOM 643 C CA . VAL A 1 78 ? -2.226 -8.713 -21.758 1.00 61.16 78 VAL A CA 1
ATOM 644 C C . VAL A 1 78 ? -1.851 -8.205 -20.365 1.00 61.16 78 VAL A C 1
ATOM 646 O O . VAL A 1 78 ? -2.362 -8.702 -19.367 1.00 61.16 78 VAL A O 1
ATOM 649 N N . LEU A 1 79 ? -1.042 -7.147 -20.305 1.00 58.12 79 LEU A N 1
ATOM 650 C CA . LEU A 1 79 ? -0.628 -6.489 -19.067 1.00 58.12 79 LEU A CA 1
ATOM 651 C C . LEU A 1 79 ? -1.806 -5.876 -18.300 1.00 58.12 79 LEU A C 1
ATOM 653 O O . LEU A 1 79 ? -1.853 -5.959 -17.078 1.00 58.12 79 LEU A O 1
ATOM 657 N N . LYS A 1 80 ? -2.777 -5.289 -19.011 1.00 57.66 80 LYS A N 1
ATOM 658 C CA . LYS A 1 80 ? -4.031 -4.787 -18.423 1.00 57.66 80 LYS A CA 1
ATOM 659 C C . LYS A 1 80 ? -4.949 -5.904 -17.925 1.00 57.66 80 LYS A C 1
ATOM 661 O O . LYS A 1 80 ? -5.761 -5.656 -17.041 1.00 57.66 80 LYS A O 1
ATOM 666 N N . GLN A 1 81 ? -4.864 -7.095 -18.512 1.00 56.34 81 GLN A N 1
ATOM 667 C CA . GLN A 1 81 ? -5.747 -8.215 -18.195 1.00 56.34 81 GLN A CA 1
ATOM 668 C C . GLN A 1 81 ? -5.230 -9.074 -17.031 1.00 56.34 81 GLN A C 1
ATOM 670 O O . GLN A 1 81 ? -6.048 -9.596 -16.277 1.00 56.34 81 GLN A O 1
ATOM 675 N N . TYR A 1 82 ? -3.905 -9.186 -16.857 1.00 53.19 82 TYR A N 1
ATOM 676 C CA . TYR A 1 82 ? -3.276 -9.983 -15.785 1.00 53.19 82 TYR A CA 1
ATOM 677 C C . TYR A 1 82 ? -2.229 -9.216 -14.956 1.00 53.19 82 TYR A C 1
ATOM 679 O O . TYR A 1 82 ? -1.108 -9.685 -14.775 1.00 53.19 82 TYR A O 1
ATOM 687 N N . PRO A 1 83 ? -2.588 -8.042 -14.428 1.00 49.47 83 PRO A N 1
ATOM 688 C CA . PRO A 1 83 ? -1.703 -7.160 -13.665 1.00 49.47 83 PRO A CA 1
ATOM 689 C C . PRO A 1 83 ? -1.045 -7.846 -12.455 1.00 49.47 83 PRO A C 1
ATOM 691 O O . PRO A 1 83 ? 0.136 -7.651 -12.198 1.00 49.47 83 PRO A O 1
ATOM 694 N N . ASP A 1 84 ? -1.768 -8.713 -11.749 1.00 43.66 84 ASP A N 1
ATOM 695 C CA . ASP A 1 84 ? -1.284 -9.346 -10.516 1.00 43.66 84 ASP A CA 1
ATOM 696 C C . ASP A 1 84 ? -0.377 -10.573 -10.760 1.00 43.66 84 ASP A C 1
ATOM 698 O O . ASP A 1 84 ? 0.098 -11.178 -9.806 1.00 43.66 84 ASP A O 1
ATOM 702 N N . GLN A 1 85 ? -0.136 -10.959 -12.021 1.00 47.47 85 GLN A N 1
ATOM 703 C CA . GLN A 1 85 ? 0.659 -12.145 -12.391 1.00 47.47 85 GLN A CA 1
ATOM 704 C C . GLN A 1 85 ? 2.024 -11.806 -13.001 1.00 47.47 85 GLN A C 1
ATOM 706 O O . GLN A 1 85 ? 2.774 -12.697 -13.394 1.00 47.47 85 GLN A O 1
ATOM 711 N N . ILE A 1 86 ? 2.348 -10.520 -13.131 1.00 50.75 86 ILE A N 1
ATOM 712 C CA . ILE A 1 86 ? 3.548 -10.084 -13.841 1.00 50.75 86 ILE A CA 1
ATOM 713 C C . ILE A 1 86 ? 4.636 -9.779 -12.823 1.00 50.75 86 ILE A C 1
ATOM 715 O O . ILE A 1 86 ? 4.802 -8.649 -12.364 1.00 50.75 86 ILE A O 1
ATOM 719 N N . GLU A 1 87 ? 5.413 -10.803 -12.490 1.00 50.44 87 GLU A N 1
ATOM 720 C CA . GLU A 1 87 ? 6.720 -10.592 -11.881 1.00 50.44 87 GLU A CA 1
ATOM 721 C C . GLU A 1 87 ? 7.632 -9.838 -12.860 1.00 50.44 87 GLU A C 1
ATOM 723 O O . GLU A 1 87 ? 7.538 -9.992 -14.080 1.00 50.44 87 GLU A O 1
ATOM 728 N N . SER A 1 88 ? 8.573 -9.040 -12.349 1.00 51.62 88 SER A N 1
ATOM 729 C CA . SER A 1 88 ? 9.520 -8.281 -13.184 1.00 51.62 88 SER A CA 1
ATOM 730 C C . SER A 1 88 ? 10.322 -9.156 -14.157 1.00 51.62 88 SER A C 1
ATOM 732 O O . SER A 1 88 ? 10.803 -8.658 -15.176 1.00 51.62 88 SER A O 1
ATOM 734 N N . ASN A 1 89 ? 10.447 -10.448 -13.847 1.00 57.34 89 ASN A N 1
ATOM 735 C CA . ASN A 1 89 ? 11.181 -11.436 -14.630 1.00 57.34 89 ASN A CA 1
ATOM 736 C C . ASN A 1 89 ? 10.332 -12.047 -15.756 1.00 57.34 89 ASN A C 1
ATOM 738 O O . ASN A 1 89 ? 10.883 -12.395 -16.796 1.00 57.34 89 ASN A O 1
ATOM 742 N N . PHE A 1 90 ? 9.002 -12.071 -15.609 1.00 62.25 90 PHE A N 1
ATOM 743 C CA . PHE A 1 90 ? 8.072 -12.636 -16.591 1.00 62.25 90 PHE A CA 1
ATOM 744 C C . PHE A 1 90 ? 8.181 -11.957 -17.965 1.00 62.25 90 PHE A C 1
ATOM 746 O O . PHE A 1 90 ? 8.106 -12.605 -19.005 1.00 62.25 90 PHE A O 1
ATOM 753 N N . LEU A 1 91 ? 8.418 -10.640 -17.999 1.00 65.00 91 LEU A N 1
ATOM 754 C CA . LEU A 1 91 ? 8.579 -9.913 -19.262 1.00 65.00 91 LEU A CA 1
ATOM 755 C C . LEU A 1 91 ? 9.790 -10.398 -20.068 1.00 65.00 91 LEU A C 1
ATOM 757 O O . LEU A 1 91 ? 9.711 -10.470 -21.291 1.00 65.00 91 LEU A O 1
ATOM 761 N N . GLU A 1 92 ? 10.892 -10.754 -19.405 1.00 66.44 92 GLU A N 1
ATOM 762 C CA . GLU A 1 92 ? 12.104 -11.242 -20.076 1.00 66.44 92 GLU A CA 1
ATOM 763 C C . GLU A 1 92 ? 11.938 -12.686 -20.604 1.00 66.44 92 GLU A C 1
ATOM 765 O O . GLU A 1 92 ? 12.716 -13.114 -21.459 1.00 66.44 92 GLU A O 1
ATOM 770 N N . GLU A 1 93 ? 10.898 -13.411 -20.167 1.00 62.72 93 GLU A N 1
ATOM 771 C CA . GLU A 1 93 ? 10.512 -14.733 -20.692 1.00 62.72 93 GLU A CA 1
ATOM 772 C C . GLU A 1 93 ? 9.727 -14.639 -22.012 1.00 62.72 93 GLU A C 1
ATOM 774 O O . GLU A 1 93 ? 9.652 -15.604 -22.777 1.00 62.72 93 GLU A O 1
ATOM 779 N N . ILE A 1 94 ? 9.176 -13.463 -22.335 1.00 65.12 94 ILE A N 1
ATOM 780 C CA . ILE A 1 94 ? 8.456 -13.233 -23.587 1.00 65.12 94 ILE A CA 1
ATOM 781 C C . ILE A 1 94 ? 9.472 -13.006 -24.711 1.00 65.12 94 ILE A C 1
ATOM 783 O O . ILE A 1 94 ? 10.142 -11.974 -24.790 1.00 65.12 94 ILE A O 1
ATOM 787 N N . ASP A 1 95 ? 9.541 -13.955 -25.644 1.00 61.22 95 ASP A N 1
ATOM 788 C CA . ASP A 1 95 ? 10.575 -13.996 -26.686 1.00 61.22 95 ASP A CA 1
ATOM 789 C C . ASP A 1 95 ? 10.598 -12.743 -27.586 1.00 61.22 95 ASP A C 1
ATOM 791 O O . ASP A 1 95 ? 11.653 -12.303 -28.045 1.00 61.22 95 ASP A O 1
ATOM 795 N N . VAL A 1 96 ? 9.429 -12.124 -27.782 1.00 62.09 96 VAL A N 1
ATOM 796 C CA . VAL A 1 96 ? 9.265 -10.836 -28.473 1.00 62.09 96 VAL A CA 1
ATOM 797 C C . VAL A 1 96 ? 9.850 -9.684 -27.658 1.00 62.09 96 VAL A C 1
ATOM 799 O O . VAL A 1 96 ? 10.585 -8.866 -28.203 1.00 62.09 96 VAL A O 1
ATOM 802 N N . TYR A 1 97 ? 9.565 -9.626 -26.355 1.00 68.56 97 TYR A N 1
ATOM 803 C CA . TYR A 1 97 ? 10.056 -8.576 -25.465 1.00 68.56 97 TYR A CA 1
ATOM 804 C C . TYR A 1 97 ? 11.587 -8.620 -25.340 1.00 68.56 97 TYR A C 1
ATOM 806 O O . TYR A 1 97 ? 12.249 -7.582 -25.401 1.00 68.56 97 TYR A O 1
ATOM 814 N N . ARG A 1 98 ? 12.173 -9.823 -25.270 1.00 71.38 98 ARG A N 1
ATOM 815 C CA . ARG A 1 98 ? 13.630 -10.034 -25.217 1.00 71.38 98 ARG A CA 1
ATOM 816 C C . ARG A 1 98 ? 14.374 -9.393 -26.393 1.00 71.38 98 ARG A C 1
ATOM 818 O O . ARG A 1 98 ? 15.479 -8.881 -26.203 1.00 71.38 98 ARG A O 1
ATOM 825 N N . ARG A 1 99 ? 13.768 -9.393 -27.584 1.00 65.69 99 ARG A N 1
ATOM 826 C CA . ARG A 1 99 ? 14.349 -8.873 -28.836 1.00 65.69 99 ARG A CA 1
ATOM 827 C C . ARG A 1 99 ? 14.194 -7.359 -29.008 1.00 65.69 99 ARG A C 1
ATOM 829 O O . ARG A 1 99 ? 14.735 -6.810 -29.960 1.00 65.69 99 ARG A O 1
ATOM 836 N N . LEU A 1 100 ? 13.469 -6.685 -28.114 1.00 66.75 100 LEU A N 1
ATOM 837 C CA . LEU A 1 100 ? 13.286 -5.237 -28.178 1.00 66.75 100 LEU A CA 1
ATOM 838 C C . LEU A 1 100 ? 14.558 -4.475 -27.814 1.00 66.75 100 LEU A C 1
ATOM 840 O O . LEU A 1 100 ? 15.345 -4.905 -26.967 1.00 66.75 100 LEU A O 1
ATOM 844 N N . SER A 1 101 ? 14.699 -3.285 -28.395 1.00 66.25 101 SER A N 1
ATOM 845 C CA . SER A 1 101 ? 15.723 -2.325 -27.995 1.00 66.25 101 SER A CA 1
ATOM 846 C C . SER A 1 101 ? 15.521 -1.856 -26.545 1.00 66.25 101 SER A C 1
ATOM 848 O O . SER A 1 101 ? 14.394 -1.765 -26.046 1.00 66.25 101 SER A O 1
ATOM 850 N N . ASP A 1 102 ? 16.612 -1.500 -25.860 1.00 68.12 102 ASP A N 1
ATOM 851 C CA . ASP A 1 102 ? 16.579 -1.090 -24.445 1.00 68.12 102 ASP A CA 1
ATOM 852 C C . ASP A 1 102 ? 15.675 0.124 -24.192 1.00 68.12 102 ASP A C 1
ATOM 854 O O . ASP A 1 102 ? 15.021 0.224 -23.150 1.00 68.12 102 ASP A O 1
ATOM 858 N N . SER A 1 103 ? 15.576 1.035 -25.164 1.00 62.69 103 SER A N 1
ATOM 859 C CA . SER A 1 103 ? 14.701 2.208 -25.076 1.00 62.69 103 SER A CA 1
ATOM 860 C C . SER A 1 103 ? 13.216 1.818 -25.048 1.00 62.69 103 SER A C 1
ATOM 862 O O . SER A 1 103 ? 12.452 2.351 -24.236 1.00 62.69 103 SER A O 1
ATOM 864 N N . ARG A 1 104 ? 12.799 0.837 -25.864 1.00 65.88 104 ARG A N 1
ATOM 865 C CA . ARG A 1 104 ? 11.433 0.293 -25.848 1.00 65.88 104 ARG A CA 1
ATOM 866 C C . ARG A 1 104 ? 11.171 -0.564 -24.623 1.00 65.88 104 ARG A C 1
ATOM 868 O O . ARG A 1 104 ? 10.126 -0.383 -24.004 1.00 65.88 104 ARG A O 1
ATOM 875 N N . LYS A 1 105 ? 12.122 -1.409 -24.214 1.00 69.06 105 LYS A N 1
ATOM 876 C CA . LYS A 1 105 ? 12.042 -2.156 -22.947 1.00 69.06 105 LYS A CA 1
ATOM 877 C C . LYS A 1 105 ? 11.812 -1.216 -21.772 1.00 69.06 105 LYS A C 1
ATOM 879 O O . LYS A 1 105 ? 10.904 -1.435 -20.982 1.00 69.06 105 LYS A O 1
ATOM 884 N N . THR A 1 106 ? 12.561 -0.117 -21.703 1.00 64.31 106 THR A N 1
ATOM 885 C CA . THR A 1 106 ? 12.394 0.917 -20.670 1.00 64.31 106 THR A CA 1
ATOM 886 C C . THR A 1 106 ? 11.016 1.573 -20.744 1.00 64.31 106 THR A C 1
ATOM 888 O O . THR A 1 106 ? 10.360 1.755 -19.722 1.00 64.31 106 THR A O 1
ATOM 891 N N . ARG A 1 107 ? 10.527 1.893 -21.947 1.00 67.00 107 ARG A N 1
ATOM 892 C CA . ARG A 1 107 ? 9.191 2.477 -22.139 1.00 67.00 107 ARG A CA 1
ATOM 893 C C . ARG A 1 107 ? 8.070 1.526 -21.710 1.00 67.00 107 ARG A C 1
ATOM 895 O O . ARG A 1 107 ? 7.124 1.977 -21.069 1.00 67.00 107 ARG A O 1
ATOM 902 N N . ILE A 1 108 ? 8.179 0.241 -22.042 1.00 65.44 108 ILE A N 1
ATOM 903 C CA . ILE A 1 108 ? 7.225 -0.802 -21.649 1.00 65.44 108 ILE A CA 1
ATOM 904 C C . ILE A 1 108 ? 7.304 -1.031 -20.143 1.00 65.44 108 ILE A C 1
ATOM 906 O O . ILE A 1 108 ? 6.274 -0.940 -19.494 1.00 65.44 108 ILE A O 1
ATOM 910 N N . LYS A 1 109 ? 8.503 -1.205 -19.569 1.00 64.31 109 LYS A N 1
ATOM 911 C CA . LYS A 1 109 ? 8.720 -1.301 -18.114 1.00 64.31 109 LYS A CA 1
ATOM 912 C C . LYS A 1 109 ? 8.085 -0.124 -17.380 1.00 64.31 109 LYS A C 1
ATOM 914 O O . LYS A 1 109 ? 7.328 -0.339 -16.447 1.00 64.31 109 LYS A O 1
ATOM 919 N N . ASN A 1 110 ? 8.293 1.105 -17.846 1.00 64.19 110 ASN A N 1
ATOM 920 C CA . ASN A 1 110 ? 7.677 2.285 -17.238 1.00 64.19 110 ASN A CA 1
ATOM 921 C C . ASN A 1 110 ? 6.146 2.271 -17.354 1.00 64.19 110 ASN A C 1
ATOM 923 O O . ASN A 1 110 ? 5.465 2.544 -16.372 1.00 64.19 110 ASN A O 1
ATOM 927 N N . LYS A 1 111 ? 5.592 1.918 -18.522 1.00 64.62 111 LYS A N 1
ATOM 928 C CA . LYS A 1 111 ? 4.138 1.778 -18.705 1.00 64.62 111 LYS A CA 1
ATOM 929 C C . LYS A 1 111 ? 3.544 0.692 -17.801 1.00 64.62 111 LYS A C 1
ATOM 931 O O . LYS A 1 111 ? 2.511 0.935 -17.189 1.00 64.62 111 LYS A O 1
ATOM 936 N N . VAL A 1 112 ? 4.185 -0.474 -17.716 1.00 65.12 112 VAL A N 1
ATOM 937 C CA . VAL A 1 112 ? 3.765 -1.603 -16.873 1.00 65.12 112 VAL A CA 1
ATOM 938 C C . VAL A 1 112 ? 3.809 -1.187 -15.411 1.00 65.12 112 VAL A C 1
ATOM 940 O O . VAL A 1 112 ? 2.803 -1.292 -14.728 1.00 65.12 112 VAL A O 1
ATOM 943 N N . SER A 1 113 ? 4.929 -0.631 -14.947 1.00 64.25 113 SER A N 1
ATOM 944 C CA . SER A 1 113 ? 5.079 -0.164 -13.568 1.00 64.25 113 SER A CA 1
ATOM 945 C C . SER A 1 113 ? 4.039 0.895 -13.202 1.00 64.25 113 SER A C 1
ATOM 947 O O . SER A 1 113 ? 3.494 0.849 -12.104 1.00 64.25 113 SER A O 1
ATOM 949 N N . THR A 1 114 ? 3.707 1.816 -14.116 1.00 69.50 114 THR A N 1
ATOM 950 C CA . THR A 1 114 ? 2.608 2.769 -13.908 1.00 69.50 114 THR A CA 1
ATOM 951 C C . THR A 1 114 ? 1.247 2.074 -13.864 1.00 69.50 114 THR A C 1
ATOM 953 O O . THR A 1 114 ? 0.455 2.392 -12.986 1.00 69.50 114 THR A O 1
ATOM 956 N N . LEU A 1 115 ? 0.957 1.130 -14.766 1.00 68.69 115 LEU A N 1
ATOM 957 C CA . LEU A 1 115 ? -0.310 0.384 -14.771 1.00 68.69 115 LEU A CA 1
ATOM 958 C C . LEU A 1 115 ? -0.500 -0.421 -13.478 1.00 68.69 115 LEU A C 1
ATOM 960 O O . LEU A 1 115 ? -1.543 -0.301 -12.838 1.00 68.69 115 LEU A O 1
ATOM 964 N N . LEU A 1 116 ? 0.526 -1.171 -13.067 1.00 68.69 116 LEU A N 1
ATOM 965 C CA . LEU A 1 116 ? 0.543 -1.940 -11.822 1.00 68.69 116 LEU A CA 1
ATOM 966 C C . LEU A 1 116 ? 0.355 -1.031 -10.608 1.00 68.69 116 LEU A C 1
ATOM 968 O O . LEU A 1 116 ? -0.485 -1.308 -9.754 1.00 68.69 116 LEU A O 1
ATOM 972 N N . LEU A 1 117 ? 1.077 0.092 -10.563 1.00 76.31 117 LEU A N 1
ATOM 973 C CA . LEU A 1 117 ? 0.928 1.066 -9.489 1.00 76.31 117 LEU A CA 1
ATOM 974 C C . LEU A 1 117 ? -0.497 1.631 -9.461 1.00 76.31 117 LEU A C 1
ATOM 976 O O . LEU A 1 117 ? -1.142 1.576 -8.423 1.00 76.31 117 LEU A O 1
ATOM 980 N N . VAL A 1 118 ? -1.029 2.124 -10.583 1.00 84.00 118 VAL A N 1
ATOM 981 C CA . VAL A 1 118 ? -2.394 2.680 -10.658 1.00 84.00 118 VAL A CA 1
ATOM 982 C C . VAL A 1 118 ? -3.433 1.674 -10.180 1.00 84.00 118 VAL A C 1
ATOM 984 O O . VAL A 1 118 ? -4.352 2.043 -9.447 1.00 84.00 118 VAL A O 1
ATOM 987 N N . GLN A 1 119 ? -3.287 0.405 -10.543 1.00 78.50 119 GLN A N 1
ATOM 988 C CA . GLN A 1 119 ? -4.189 -0.633 -10.077 1.00 78.50 119 GLN A CA 1
ATOM 989 C C . GLN A 1 119 ? -4.089 -0.874 -8.576 1.00 78.50 119 GLN A C 1
ATOM 991 O O . GLN A 1 119 ? -5.117 -0.909 -7.904 1.00 78.50 119 GLN A O 1
ATOM 996 N N . GLN A 1 120 ? -2.877 -0.998 -8.038 1.00 75.56 120 GLN A N 1
ATOM 997 C CA . GLN A 1 120 ? -2.668 -1.148 -6.599 1.00 75.56 120 GLN A CA 1
ATOM 998 C C . GLN A 1 120 ? -3.267 0.039 -5.832 1.00 75.56 120 GLN A C 1
ATOM 1000 O O . GLN A 1 120 ? -3.963 -0.154 -4.835 1.00 75.56 120 GLN A O 1
ATOM 1005 N N . LEU A 1 121 ? -3.074 1.265 -6.334 1.00 85.56 121 LEU A N 1
ATOM 1006 C CA . LEU A 1 121 ? -3.688 2.472 -5.776 1.00 85.56 121 LEU A CA 1
ATOM 1007 C C . LEU A 1 121 ? -5.217 2.416 -5.834 1.00 85.56 121 LEU A C 1
ATOM 1009 O O . LEU A 1 121 ? -5.877 2.812 -4.875 1.00 85.56 121 LEU A O 1
ATOM 1013 N N . THR A 1 122 ? -5.775 1.924 -6.941 1.00 89.69 122 THR A N 1
ATOM 1014 C CA . THR A 1 122 ? -7.225 1.800 -7.141 1.00 89.69 122 THR A CA 1
ATOM 1015 C C . THR A 1 122 ? -7.830 0.779 -6.179 1.00 89.69 122 THR A C 1
ATOM 1017 O O . THR A 1 122 ? -8.811 1.092 -5.509 1.00 89.69 122 THR A O 1
ATOM 1020 N N . ASP A 1 123 ? -7.211 -0.392 -6.025 1.00 82.94 123 ASP A N 1
ATOM 1021 C CA . ASP A 1 123 ? -7.641 -1.408 -5.059 1.00 82.94 123 ASP A CA 1
ATOM 1022 C C . ASP A 1 123 ? -7.580 -0.869 -3.619 1.00 82.94 123 ASP A C 1
ATOM 1024 O O . ASP A 1 123 ? -8.564 -0.942 -2.879 1.00 82.94 123 ASP A O 1
ATOM 1028 N N . GLY A 1 124 ? -6.472 -0.225 -3.230 1.00 83.38 124 GLY A N 1
ATOM 1029 C CA . GLY A 1 124 ? -6.354 0.425 -1.920 1.00 83.38 124 GLY A CA 1
ATOM 1030 C C . GLY A 1 124 ? -7.431 1.495 -1.684 1.00 83.38 124 GLY A C 1
ATOM 1031 O O . GLY A 1 124 ? -8.029 1.561 -0.605 1.00 83.38 124 GLY A O 1
ATOM 1032 N N . LEU A 1 125 ? -7.733 2.300 -2.707 1.00 94.88 125 LEU A N 1
ATOM 1033 C CA . LEU A 1 125 ? -8.775 3.326 -2.668 1.00 94.88 125 LEU A CA 1
ATOM 1034 C C . LEU A 1 125 ? -10.164 2.713 -2.456 1.00 94.88 125 LEU A C 1
ATOM 1036 O O . LEU A 1 125 ? -10.941 3.219 -1.643 1.00 94.88 125 LEU A O 1
ATOM 1040 N N . GLU A 1 126 ? -10.480 1.616 -3.141 1.00 93.19 126 GLU A N 1
ATOM 1041 C CA . GLU A 1 126 ? -11.741 0.895 -2.960 1.00 93.19 126 GLU A CA 1
ATOM 1042 C C . GLU A 1 126 ? -11.890 0.331 -1.546 1.00 93.19 126 GLU A C 1
ATOM 1044 O O . GLU A 1 126 ? -12.970 0.449 -0.950 1.00 93.19 126 GLU A O 1
ATOM 1049 N N . LYS A 1 127 ? -10.813 -0.211 -0.957 1.00 89.38 127 LYS A N 1
ATOM 1050 C CA . LYS A 1 127 ? -10.840 -0.676 0.440 1.00 89.38 127 LYS A CA 1
ATOM 1051 C C . LYS A 1 127 ? -11.175 0.464 1.394 1.00 89.38 127 LYS A C 1
ATOM 1053 O O . LYS A 1 127 ? -12.098 0.331 2.198 1.00 89.38 127 LYS A O 1
ATOM 1058 N N . PHE A 1 128 ? -10.507 1.612 1.269 1.00 92.31 128 PHE A N 1
ATOM 1059 C CA . PHE A 1 128 ? -10.801 2.770 2.115 1.00 92.31 128 PHE A CA 1
ATOM 1060 C C . PHE A 1 128 ? -12.209 3.333 1.902 1.00 92.31 128 PHE A C 1
ATOM 1062 O O . PHE A 1 128 ? -12.874 3.673 2.882 1.00 92.31 128 PHE A O 1
ATOM 1069 N N . ARG A 1 129 ? -12.700 3.403 0.658 1.00 93.00 129 ARG A N 1
ATOM 1070 C CA . ARG A 1 129 ? -14.078 3.837 0.364 1.00 93.00 129 ARG A CA 1
ATOM 1071 C C . ARG A 1 129 ? -15.111 2.904 0.984 1.00 93.00 129 ARG A C 1
ATOM 1073 O O . ARG A 1 129 ? -16.080 3.384 1.568 1.00 93.00 129 ARG A O 1
ATOM 1080 N N . THR A 1 130 ? -14.877 1.596 0.919 1.00 90.94 130 THR A N 1
ATOM 1081 C CA . THR A 1 130 ? -15.748 0.602 1.557 1.00 90.94 130 THR A CA 1
ATOM 1082 C C . THR A 1 130 ? -15.776 0.802 3.068 1.00 90.94 130 THR A C 1
ATOM 1084 O O . THR A 1 130 ? -16.85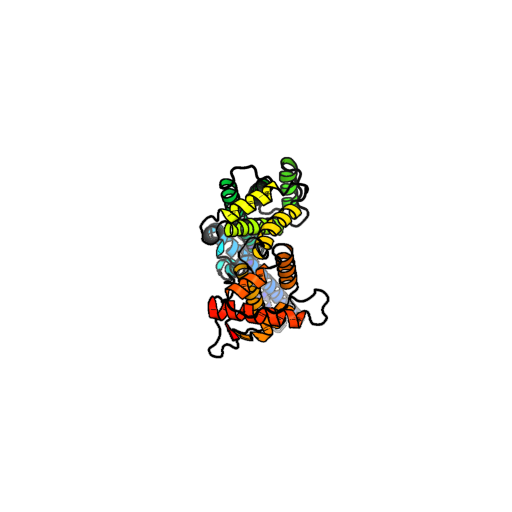0 0.895 3.650 1.00 90.94 130 THR A O 1
ATOM 1087 N N . ILE A 1 131 ? -14.610 0.959 3.702 1.00 88.19 131 ILE A N 1
ATOM 1088 C CA . ILE A 1 131 ? -14.506 1.226 5.144 1.00 88.19 131 ILE A CA 1
ATOM 1089 C C . ILE A 1 131 ? -15.239 2.517 5.516 1.00 88.19 131 ILE A C 1
ATOM 1091 O O . ILE A 1 131 ? -16.004 2.532 6.478 1.00 88.19 131 ILE A O 1
ATOM 1095 N N . LYS A 1 132 ? -15.058 3.587 4.733 1.00 88.00 132 LYS A N 1
ATOM 1096 C CA . LYS A 1 132 ? -15.752 4.863 4.934 1.00 88.00 132 LYS A CA 1
ATOM 1097 C C . LYS A 1 132 ? -17.271 4.710 4.839 1.00 88.00 132 LYS A C 1
ATOM 1099 O O . LYS A 1 132 ? -17.970 5.281 5.665 1.00 88.00 132 LYS A O 1
ATOM 1104 N N . GLY A 1 133 ? -17.780 3.926 3.888 1.00 86.69 133 GLY A N 1
ATOM 1105 C CA . GLY A 1 133 ? -19.217 3.666 3.745 1.00 86.69 133 GLY A CA 1
ATOM 1106 C C . GLY A 1 133 ? -19.852 2.950 4.944 1.00 86.69 133 GLY A C 1
ATOM 1107 O O . GLY A 1 133 ? -21.060 3.038 5.138 1.00 86.69 133 GLY A O 1
ATOM 1108 N N . LEU A 1 134 ? -19.050 2.274 5.770 1.00 84.19 134 LEU A N 1
ATOM 1109 C CA . LEU A 1 134 ? -19.505 1.603 6.995 1.00 84.19 134 LEU A CA 1
ATOM 1110 C C . LEU A 1 134 ? -19.522 2.534 8.211 1.00 84.19 134 LEU A C 1
ATOM 1112 O O . LEU A 1 134 ? -20.073 2.177 9.254 1.00 84.19 134 LEU A O 1
ATOM 1116 N N . LEU A 1 135 ? -18.894 3.706 8.106 1.00 81.50 135 LEU A N 1
ATOM 1117 C CA . LEU A 1 135 ? -18.871 4.704 9.163 1.00 81.50 135 LEU A CA 1
ATOM 1118 C C . LEU A 1 135 ? -20.022 5.689 8.968 1.00 81.50 135 LEU A C 1
ATOM 1120 O O . LEU A 1 135 ? -20.249 6.215 7.885 1.00 81.50 135 LEU A O 1
ATOM 1124 N N . THR A 1 136 ? -20.732 5.983 10.053 1.00 69.44 136 THR A N 1
ATOM 1125 C CA . THR A 1 136 ? -21.826 6.966 10.064 1.00 69.44 136 THR A CA 1
ATOM 1126 C C . THR A 1 136 ? -21.345 8.399 10.314 1.00 69.44 136 THR A C 1
ATOM 1128 O O . THR A 1 136 ? -22.141 9.329 10.272 1.00 69.44 136 THR A O 1
ATOM 1131 N N . GLU A 1 137 ? -20.065 8.588 10.633 1.00 69.44 137 GLU A N 1
ATOM 1132 C CA . GLU A 1 137 ? -19.476 9.854 11.084 1.00 69.44 137 GLU A CA 1
ATOM 1133 C C . GLU A 1 137 ? -18.278 10.243 10.205 1.00 69.44 137 GLU A C 1
ATOM 1135 O O . GLU A 1 137 ? -17.657 9.392 9.564 1.00 69.44 137 GLU A O 1
ATOM 1140 N N . HIS A 1 138 ? -17.936 11.535 10.182 1.00 68.25 138 HIS A N 1
ATOM 1141 C CA . HIS A 1 138 ? -16.787 12.035 9.427 1.00 68.25 138 HIS A CA 1
ATOM 1142 C C . HIS A 1 138 ? -15.459 11.526 10.003 1.00 68.25 138 HIS A C 1
ATOM 1144 O O . HIS A 1 138 ? -15.189 11.664 11.193 1.00 68.25 138 HIS A O 1
ATOM 1150 N N . ALA A 1 139 ? -14.604 10.993 9.128 1.00 76.69 139 ALA A N 1
ATOM 1151 C CA . ALA A 1 139 ? -13.313 10.415 9.477 1.00 76.69 139 ALA A CA 1
ATOM 1152 C C . ALA A 1 139 ? -12.187 11.094 8.684 1.00 76.69 139 ALA A C 1
ATOM 1154 O O . ALA A 1 139 ? -11.772 10.617 7.627 1.00 76.69 139 ALA A O 1
ATOM 1155 N N . GLN A 1 140 ? -11.656 12.201 9.209 1.00 77.38 140 GLN A N 1
ATOM 1156 C CA . GLN A 1 140 ? -10.702 13.065 8.497 1.00 77.38 140 GLN A CA 1
ATOM 1157 C C . GLN A 1 140 ? -9.411 12.342 8.059 1.00 77.38 140 GLN A C 1
ATOM 1159 O O . GLN A 1 140 ? -8.887 12.608 6.974 1.00 77.38 140 GLN A O 1
ATOM 1164 N N . LYS A 1 141 ? -8.921 11.375 8.850 1.00 81.56 141 LYS A N 1
ATOM 1165 C CA . LYS A 1 141 ? -7.770 10.528 8.480 1.00 81.56 141 LYS A CA 1
ATOM 1166 C C . LYS A 1 141 ? -8.067 9.648 7.264 1.00 81.56 141 LYS A C 1
ATOM 1168 O O . LYS A 1 141 ? -7.248 9.591 6.352 1.00 81.56 141 LYS A O 1
ATOM 1173 N N . LEU A 1 142 ? -9.245 9.021 7.219 1.00 86.06 142 LEU A N 1
ATOM 1174 C CA . LEU A 1 142 ? -9.684 8.237 6.060 1.00 86.06 142 LEU A CA 1
ATOM 1175 C C . LEU A 1 142 ? -9.898 9.127 4.838 1.00 86.06 142 LEU A C 1
ATOM 1177 O O . LEU A 1 142 ? -9.446 8.782 3.753 1.00 86.06 142 LEU A O 1
ATOM 1181 N N . ASP A 1 143 ? -10.514 10.296 5.017 1.00 86.81 143 ASP A N 1
ATOM 1182 C CA . ASP A 1 143 ? -10.710 11.270 3.940 1.00 86.81 143 ASP A CA 1
ATOM 1183 C C . ASP A 1 143 ? -9.378 11.743 3.346 1.00 86.81 143 ASP A C 1
ATOM 1185 O O . ASP A 1 143 ? -9.256 11.885 2.129 1.00 86.81 143 ASP A O 1
ATOM 1189 N N . THR A 1 144 ? -8.364 11.923 4.195 1.00 86.25 144 THR A N 1
ATOM 1190 C CA . THR A 1 144 ? -7.001 12.242 3.758 1.00 86.25 144 THR A CA 1
ATOM 1191 C C . THR A 1 144 ? -6.406 11.107 2.924 1.00 86.25 144 THR A C 1
ATOM 1193 O O . THR A 1 144 ? -5.883 11.380 1.847 1.00 86.25 144 THR A O 1
ATOM 1196 N N . MET A 1 145 ? -6.492 9.847 3.379 1.00 88.00 145 MET A N 1
ATOM 1197 C CA . MET A 1 145 ? -5.938 8.695 2.644 1.00 88.00 145 MET A CA 1
ATOM 1198 C C . MET A 1 145 ? -6.657 8.464 1.309 1.00 88.00 145 MET A C 1
ATOM 1200 O O . MET A 1 145 ? -6.010 8.235 0.291 1.00 88.00 145 MET A O 1
ATOM 1204 N N . ILE A 1 146 ? -7.986 8.595 1.293 1.00 92.31 146 ILE A N 1
ATOM 1205 C CA . ILE A 1 146 ? -8.804 8.505 0.076 1.00 92.31 146 ILE A CA 1
ATOM 1206 C C . ILE A 1 146 ? -8.365 9.571 -0.927 1.00 92.31 146 ILE A C 1
ATOM 1208 O O . ILE A 1 146 ? -8.029 9.247 -2.062 1.00 92.31 146 ILE A O 1
ATOM 1212 N N . TYR A 1 147 ? -8.304 10.834 -0.503 1.00 91.56 147 TYR A N 1
ATOM 1213 C CA . TYR A 1 147 ? -7.931 11.923 -1.401 1.00 91.56 147 TYR A CA 1
ATOM 1214 C C . TYR A 1 147 ? -6.471 11.833 -1.868 1.00 91.56 147 TYR A C 1
ATOM 1216 O O . TYR A 1 147 ? -6.166 12.167 -3.012 1.00 91.56 147 TYR A O 1
ATOM 1224 N N . LEU A 1 148 ? -5.564 11.366 -1.005 1.00 90.62 148 LEU A N 1
ATOM 1225 C CA . LEU A 1 148 ? -4.173 11.075 -1.354 1.00 90.62 148 LEU A CA 1
ATOM 1226 C C . LEU A 1 148 ? -4.099 10.076 -2.517 1.00 90.62 148 LEU A C 1
ATOM 1228 O O . LEU A 1 148 ? -3.427 10.361 -3.508 1.00 90.62 148 LEU A O 1
ATOM 1232 N N . LEU A 1 149 ? -4.817 8.953 -2.425 1.00 93.44 149 LEU A N 1
ATOM 1233 C CA . LEU A 1 149 ? -4.850 7.936 -3.479 1.00 93.44 149 LEU A CA 1
ATOM 1234 C C . LEU A 1 149 ? -5.534 8.446 -4.753 1.00 93.44 149 LEU A C 1
ATOM 1236 O O . LEU A 1 149 ? -4.997 8.249 -5.838 1.00 93.44 149 LEU A O 1
ATOM 1240 N N . GLU A 1 150 ? -6.654 9.167 -4.644 1.00 95.00 150 GLU A N 1
ATOM 1241 C CA . GLU A 1 150 ? -7.339 9.775 -5.798 1.00 95.00 150 GLU A CA 1
ATOM 1242 C C . GLU A 1 150 ? -6.406 10.700 -6.589 1.00 95.00 150 GLU A C 1
ATOM 1244 O O . GLU A 1 150 ? -6.287 10.587 -7.810 1.00 95.00 150 GLU A O 1
ATOM 1249 N N . ARG A 1 151 ? -5.693 11.591 -5.890 1.00 93.44 151 ARG A N 1
ATOM 1250 C CA . ARG A 1 151 ? -4.754 12.520 -6.529 1.00 93.44 151 ARG A CA 1
ATOM 1251 C C . ARG A 1 151 ? -3.509 11.816 -7.053 1.00 93.44 151 ARG A C 1
ATOM 1253 O O . ARG A 1 151 ? -2.981 12.234 -8.079 1.00 93.44 151 ARG A O 1
ATOM 1260 N N . ALA A 1 152 ? -3.037 10.765 -6.388 1.00 91.38 152 ALA A N 1
ATOM 1261 C CA . ALA A 1 152 ? -1.922 9.967 -6.885 1.00 91.38 152 ALA A CA 1
ATOM 1262 C C . ALA A 1 152 ? -2.278 9.235 -8.187 1.00 91.38 152 ALA A C 1
ATOM 1264 O O . ALA A 1 152 ? -1.514 9.316 -9.144 1.00 91.38 152 ALA A O 1
ATOM 1265 N N . ILE A 1 153 ? -3.460 8.613 -8.257 1.00 92.44 153 ILE A N 1
ATOM 1266 C CA . ILE A 1 153 ? -3.975 7.960 -9.471 1.00 92.44 153 ILE A CA 1
ATOM 1267 C C . ILE A 1 153 ? -4.063 8.965 -10.622 1.00 92.44 153 ILE A C 1
ATOM 1269 O O . ILE A 1 153 ? -3.581 8.695 -11.720 1.00 92.44 153 ILE A O 1
ATOM 1273 N N . GLU A 1 154 ? -4.622 10.150 -10.371 1.00 92.75 154 GLU A N 1
ATOM 1274 C CA . GLU A 1 154 ? -4.718 11.205 -11.381 1.00 92.75 154 GLU A CA 1
ATOM 1275 C C . GLU A 1 154 ? -3.338 11.643 -11.896 1.00 92.75 154 GLU A C 1
ATOM 1277 O O . GLU A 1 154 ? -3.142 11.765 -13.107 1.00 92.75 154 GLU A O 1
ATOM 1282 N N . ILE A 1 155 ? -2.365 11.832 -10.997 1.00 90.06 155 ILE A N 1
ATOM 1283 C CA . ILE A 1 155 ? -0.987 12.189 -11.363 1.00 90.06 155 ILE A CA 1
ATOM 1284 C C . ILE A 1 155 ? -0.338 11.080 -12.196 1.00 90.06 155 ILE A C 1
ATOM 1286 O O . ILE A 1 155 ? 0.297 11.393 -13.201 1.00 90.06 155 ILE A O 1
ATOM 1290 N N . GLU A 1 156 ? -0.491 9.813 -11.810 1.00 87.81 156 GLU A N 1
ATOM 1291 C CA . GLU A 1 156 ? 0.091 8.675 -12.531 1.00 87.81 156 GLU A CA 1
ATOM 1292 C C . GLU A 1 156 ? -0.510 8.500 -13.933 1.00 87.81 156 GLU A C 1
ATOM 1294 O O . GLU A 1 156 ? 0.229 8.252 -14.886 1.00 87.81 156 GLU A O 1
ATOM 1299 N N . ILE A 1 157 ? -1.821 8.713 -14.093 1.00 85.06 157 ILE A N 1
ATOM 1300 C CA . ILE A 1 157 ? -2.497 8.647 -15.398 1.00 85.06 157 ILE A CA 1
ATOM 1301 C C . ILE A 1 157 ? -2.088 9.819 -16.298 1.00 85.06 157 ILE A C 1
ATOM 1303 O O . ILE A 1 157 ? -1.791 9.623 -17.476 1.00 85.06 157 ILE A O 1
ATOM 1307 N N . GLN A 1 158 ? -2.079 11.045 -15.767 1.00 85.69 158 GLN A N 1
ATOM 1308 C CA . GLN A 1 158 ? -1.803 12.246 -16.564 1.00 85.69 158 GLN A CA 1
ATOM 1309 C C . GLN A 1 158 ? -0.307 12.446 -16.846 1.00 85.69 158 GLN A C 1
ATOM 1311 O O . GLN A 1 158 ? 0.052 13.042 -17.859 1.00 85.69 158 GLN A O 1
ATOM 1316 N N . ASN A 1 159 ? 0.574 11.973 -15.958 1.00 83.31 159 ASN A N 1
ATOM 1317 C CA . ASN A 1 159 ? 2.012 12.252 -15.996 1.00 83.31 159 ASN A CA 1
ATOM 1318 C C . ASN A 1 159 ? 2.875 10.981 -15.825 1.00 83.31 159 ASN A C 1
ATOM 1320 O O . ASN A 1 159 ? 3.778 10.965 -14.980 1.00 83.31 159 ASN A O 1
ATOM 1324 N N . PRO A 1 160 ? 2.667 9.920 -16.627 1.00 72.62 160 PRO A N 1
ATOM 1325 C CA . PRO A 1 160 ? 3.288 8.611 -16.404 1.00 72.62 160 PRO A CA 1
ATOM 1326 C C . PRO A 1 160 ? 4.823 8.661 -16.428 1.00 72.62 160 PRO A C 1
ATOM 1328 O O . PRO A 1 160 ? 5.480 8.063 -15.581 1.00 72.62 160 PRO A O 1
ATOM 1331 N N . THR A 1 161 ? 5.412 9.447 -17.336 1.00 74.12 161 THR A N 1
ATOM 1332 C CA . THR A 1 161 ? 6.871 9.553 -17.527 1.00 74.12 161 THR A CA 1
ATOM 1333 C C . THR A 1 161 ? 7.556 10.565 -16.606 1.00 74.12 161 THR A C 1
ATOM 1335 O O . THR A 1 161 ? 8.757 10.801 -16.734 1.00 74.12 161 THR A O 1
ATOM 1338 N N . MET A 1 162 ? 6.813 11.221 -15.714 1.00 79.50 162 MET A N 1
ATOM 1339 C CA . MET A 1 162 ? 7.363 12.253 -14.842 1.00 79.50 162 MET A CA 1
ATOM 1340 C C . MET A 1 162 ? 8.199 11.642 -13.711 1.00 79.50 162 MET A C 1
ATOM 1342 O O . MET A 1 162 ? 7.815 10.648 -13.097 1.00 79.50 162 MET A O 1
ATOM 1346 N N . VAL A 1 163 ? 9.329 12.274 -13.391 1.00 80.00 163 VAL A N 1
ATOM 1347 C CA . VAL A 1 163 ? 10.184 11.855 -12.271 1.00 80.00 163 VAL A CA 1
ATOM 1348 C C . VAL A 1 163 ? 9.450 11.955 -10.927 1.00 80.00 163 VAL A C 1
ATOM 1350 O O . VAL A 1 163 ? 8.725 12.919 -10.665 1.00 80.00 163 VAL A O 1
ATOM 1353 N N . HIS A 1 164 ? 9.685 10.988 -10.033 1.00 80.00 164 HIS A N 1
ATOM 1354 C CA . HIS A 1 164 ? 8.979 10.881 -8.748 1.00 80.00 164 HIS A CA 1
ATOM 1355 C C . HIS A 1 164 ? 9.076 12.132 -7.863 1.00 80.00 164 HIS A C 1
ATOM 1357 O O . HIS A 1 164 ? 8.109 12.471 -7.184 1.00 80.00 164 HIS A O 1
ATOM 1363 N N . GLY A 1 165 ? 10.203 12.853 -7.892 1.00 81.81 165 GLY A N 1
ATOM 1364 C CA . GLY A 1 165 ? 10.357 14.102 -7.137 1.00 81.81 165 GLY A CA 1
ATOM 1365 C C . GLY A 1 165 ? 9.310 15.153 -7.519 1.00 81.81 165 GLY A C 1
ATOM 1366 O O . GLY A 1 165 ? 8.709 15.773 -6.644 1.00 81.81 165 GLY A O 1
ATOM 1367 N N . ARG A 1 166 ? 9.008 15.275 -8.817 1.00 87.12 166 ARG A N 1
ATOM 1368 C CA . ARG A 1 166 ? 8.012 16.222 -9.329 1.00 87.12 166 ARG A CA 1
ATOM 1369 C C . ARG A 1 166 ? 6.581 15.738 -9.092 1.00 87.12 166 ARG A C 1
ATOM 1371 O O . ARG A 1 166 ? 5.723 16.536 -8.724 1.00 87.12 166 ARG A O 1
ATOM 1378 N N . LYS A 1 167 ? 6.336 14.427 -9.201 1.00 88.81 167 LYS A N 1
ATOM 1379 C CA . LYS A 1 167 ? 5.051 13.815 -8.818 1.00 88.81 167 LYS A CA 1
ATOM 1380 C C . LYS A 1 167 ? 4.726 14.067 -7.339 1.00 88.81 167 LYS A C 1
ATOM 1382 O O . LYS A 1 167 ? 3.599 14.434 -7.010 1.00 88.81 167 LYS A O 1
ATOM 1387 N N . ARG A 1 168 ? 5.726 13.977 -6.453 1.00 87.19 168 ARG A N 1
ATOM 1388 C CA . ARG A 1 168 ? 5.599 14.330 -5.028 1.00 87.19 168 ARG A CA 1
ATOM 1389 C C . ARG A 1 168 ? 5.227 15.793 -4.817 1.00 87.19 168 ARG A C 1
ATOM 1391 O O . ARG A 1 168 ? 4.360 16.075 -4.000 1.00 87.19 168 ARG A O 1
ATOM 1398 N N . GLU A 1 169 ? 5.849 16.722 -5.537 1.00 87.44 169 GLU A N 1
ATOM 1399 C CA . GLU A 1 169 ? 5.513 18.151 -5.440 1.00 87.44 169 GLU A CA 1
ATOM 1400 C C . GLU A 1 169 ? 4.065 18.438 -5.861 1.00 87.44 169 GLU A C 1
ATOM 1402 O O . GLU A 1 169 ? 3.354 19.174 -5.171 1.00 87.44 169 GLU A O 1
ATOM 1407 N N . LEU A 1 170 ? 3.604 17.822 -6.956 1.00 89.19 170 LEU A N 1
ATOM 1408 C CA . LEU A 1 170 ? 2.217 17.937 -7.424 1.00 89.19 170 LEU A CA 1
ATOM 1409 C C . LEU A 1 170 ? 1.223 17.374 -6.403 1.00 89.19 170 LEU A C 1
ATOM 1411 O O . LEU A 1 170 ? 0.182 17.984 -6.128 1.00 89.19 170 LEU A O 1
ATOM 1415 N N . LEU A 1 171 ? 1.563 16.231 -5.809 1.00 88.94 171 LEU A N 1
ATOM 1416 C CA . LEU A 1 171 ? 0.763 15.592 -4.774 1.00 88.94 171 LEU A CA 1
ATOM 1417 C C . LEU A 1 171 ? 0.697 16.454 -3.507 1.00 88.94 171 LEU A C 1
ATOM 1419 O O . LEU A 1 171 ? -0.397 16.760 -3.036 1.00 88.94 171 LEU A O 1
ATOM 1423 N N . ASN A 1 172 ? 1.842 16.943 -3.021 1.00 87.00 172 ASN A N 1
ATOM 1424 C CA . ASN A 1 172 ? 1.920 17.854 -1.877 1.00 87.00 172 ASN A CA 1
ATOM 1425 C C . ASN A 1 172 ? 1.112 19.128 -2.111 1.00 87.00 172 ASN A C 1
ATOM 1427 O O . ASN A 1 172 ? 0.337 19.527 -1.250 1.00 87.00 172 ASN A O 1
ATOM 1431 N N . THR A 1 173 ? 1.217 19.730 -3.296 1.00 88.19 173 THR A N 1
ATOM 1432 C CA . THR A 1 173 ? 0.426 20.918 -3.653 1.00 88.19 173 THR A CA 1
ATOM 1433 C C . THR A 1 173 ? -1.075 20.628 -3.601 1.00 88.19 173 THR A C 1
ATOM 1435 O O . THR A 1 173 ? -1.855 21.452 -3.122 1.00 88.19 173 THR A O 1
ATOM 1438 N N . SER A 1 174 ? -1.487 19.449 -4.073 1.00 85.44 174 SER A N 1
ATOM 1439 C CA . SER A 1 174 ? -2.896 19.046 -4.101 1.00 85.44 174 SER A CA 1
ATOM 1440 C C . SER A 1 174 ? -3.463 18.790 -2.701 1.00 85.44 174 SER A C 1
ATOM 1442 O O . SER A 1 174 ? -4.613 19.145 -2.440 1.00 85.44 174 SER A O 1
ATOM 1444 N N . ILE A 1 175 ? -2.680 18.177 -1.809 1.00 83.00 175 ILE A N 1
ATOM 1445 C CA . ILE A 1 175 ? -3.120 17.778 -0.462 1.00 83.00 175 ILE A CA 1
ATOM 1446 C C . ILE A 1 175 ? -3.012 18.936 0.529 1.00 83.00 175 ILE A C 1
ATOM 1448 O O . ILE A 1 175 ? -3.950 19.162 1.296 1.00 83.00 175 ILE A O 1
ATOM 1452 N N . LEU A 1 176 ? -1.933 19.720 0.466 1.00 82.31 176 LEU A N 1
ATOM 1453 C CA . LEU A 1 176 ? -1.720 20.883 1.328 1.00 82.31 176 LEU A CA 1
ATOM 1454 C C . LEU A 1 176 ? -2.885 21.871 1.224 1.00 82.31 176 LEU A C 1
ATOM 1456 O O . LEU A 1 176 ? -3.390 22.333 2.240 1.00 82.31 176 LEU A O 1
ATOM 1460 N N . ARG A 1 177 ? -3.376 22.136 0.008 1.00 77.69 177 ARG A N 1
ATOM 1461 C CA . ARG A 1 177 ? -4.506 23.053 -0.215 1.00 77.69 177 ARG A CA 1
ATOM 1462 C C . ARG A 1 177 ? -5.803 22.615 0.463 1.00 77.69 177 ARG A C 1
ATOM 1464 O O . ARG A 1 177 ? -6.598 23.472 0.827 1.00 77.69 177 ARG A O 1
ATOM 1471 N N . LYS A 1 178 ? -6.040 21.307 0.590 1.00 81.44 178 LYS A N 1
ATOM 1472 C CA . LYS A 1 178 ? -7.317 20.767 1.077 1.00 81.44 178 LYS A CA 1
ATOM 1473 C C . LYS A 1 178 ? -7.283 20.400 2.556 1.00 81.44 178 LYS A C 1
ATOM 1475 O O . LYS A 1 178 ? -8.279 20.580 3.244 1.00 81.44 178 LYS A O 1
ATOM 1480 N N . PHE A 1 179 ? -6.151 19.898 3.038 1.00 78.25 179 PHE A N 1
ATOM 1481 C CA . PHE A 1 179 ? -6.037 19.366 4.395 1.00 78.25 179 PHE A CA 1
ATOM 1482 C C . PHE A 1 179 ? -4.947 20.039 5.236 1.00 78.25 179 PHE A C 1
ATOM 1484 O O . PHE A 1 179 ? -4.838 19.738 6.421 1.00 78.25 179 PHE A O 1
ATOM 1491 N N . ASN A 1 180 ? -4.155 20.947 4.656 1.00 78.75 180 ASN A N 1
ATOM 1492 C CA . ASN A 1 180 ? -2.975 21.545 5.287 1.00 78.75 180 ASN A CA 1
ATOM 1493 C C . ASN A 1 180 ? -1.933 20.495 5.741 1.00 78.75 180 ASN A C 1
ATOM 1495 O O . ASN A 1 180 ? -1.392 20.569 6.843 1.00 78.75 180 ASN A O 1
ATOM 1499 N N . ILE A 1 181 ? -1.686 19.483 4.897 1.00 74.88 181 ILE A N 1
ATOM 1500 C CA . ILE A 1 181 ? -0.788 18.350 5.185 1.00 74.88 181 ILE A CA 1
ATOM 1501 C C . ILE A 1 181 ? 0.278 18.222 4.089 1.00 74.88 181 ILE A C 1
ATOM 1503 O O . ILE A 1 181 ? -0.000 18.500 2.920 1.00 74.88 181 ILE A O 1
ATOM 1507 N N . ILE A 1 182 ? 1.475 17.758 4.455 1.00 79.56 182 ILE A N 1
ATOM 1508 C CA . ILE A 1 182 ? 2.589 17.470 3.539 1.00 79.56 182 ILE A CA 1
ATOM 1509 C C . ILE A 1 182 ? 3.111 16.030 3.662 1.00 79.56 182 ILE A C 1
ATOM 1511 O O . ILE A 1 182 ? 3.082 15.432 4.740 1.00 79.56 182 ILE A O 1
ATOM 1515 N N . LEU A 1 183 ? 3.623 15.493 2.552 1.00 77.50 183 LEU A N 1
ATOM 1516 C CA . LEU A 1 183 ? 4.438 14.278 2.493 1.00 77.50 183 LEU A CA 1
ATOM 1517 C C . LEU A 1 183 ? 5.920 14.653 2.623 1.00 77.50 183 LEU A C 1
ATOM 1519 O O . LEU A 1 183 ? 6.420 15.453 1.820 1.00 77.50 183 LEU A O 1
ATOM 1523 N N . HIS A 1 184 ? 6.629 14.075 3.596 1.00 68.69 184 HIS A N 1
ATOM 1524 C CA . HIS A 1 184 ? 8.051 14.375 3.819 1.00 68.69 184 HIS A CA 1
ATOM 1525 C C . HIS A 1 184 ? 8.981 13.421 3.062 1.00 68.69 184 HIS A C 1
ATOM 1527 O O . HIS A 1 184 ? 10.054 13.826 2.607 1.00 68.69 184 HIS A O 1
ATOM 1533 N N . THR A 1 185 ? 8.567 12.167 2.887 1.00 64.69 185 THR A N 1
ATOM 1534 C CA . THR A 1 185 ? 9.412 11.093 2.346 1.00 64.69 185 THR A CA 1
ATOM 1535 C C . THR A 1 185 ? 8.877 10.539 1.012 1.00 64.69 185 THR A C 1
ATOM 1537 O O . THR A 1 185 ? 7.912 11.064 0.459 1.00 64.69 185 THR A O 1
ATOM 1540 N N . GLY A 1 186 ? 9.587 9.586 0.392 1.00 66.19 186 GLY A N 1
ATOM 1541 C CA . GLY A 1 186 ? 9.456 9.196 -1.028 1.00 66.19 186 GLY A CA 1
ATOM 1542 C C . GLY A 1 186 ? 8.031 8.922 -1.547 1.00 66.19 186 GLY A C 1
ATOM 1543 O O . GLY A 1 186 ? 7.163 8.478 -0.808 1.00 66.19 186 GLY A O 1
ATOM 1544 N N . TYR A 1 187 ? 7.797 9.178 -2.842 1.00 77.94 187 TYR A N 1
ATOM 1545 C CA . TYR A 1 187 ? 6.468 9.115 -3.476 1.00 77.94 187 TYR A CA 1
ATOM 1546 C C . TYR A 1 187 ? 5.883 7.695 -3.505 1.00 77.94 187 TYR A C 1
ATOM 1548 O O . TYR A 1 187 ? 4.874 7.431 -2.861 1.00 77.94 187 TYR A O 1
ATOM 1556 N N . THR A 1 188 ? 6.537 6.773 -4.216 1.00 68.38 188 THR A N 1
ATOM 1557 C CA . THR A 1 188 ? 6.008 5.423 -4.464 1.00 68.38 188 THR A CA 1
ATOM 1558 C C . THR A 1 188 ? 5.856 4.622 -3.176 1.00 68.38 188 THR A C 1
ATOM 1560 O O . THR A 1 188 ? 4.783 4.094 -2.921 1.00 68.38 188 THR A O 1
ATOM 1563 N N . ASN A 1 189 ? 6.884 4.600 -2.322 1.00 65.62 189 ASN A N 1
ATOM 1564 C CA . ASN A 1 189 ? 6.851 3.823 -1.079 1.00 65.62 189 ASN A CA 1
ATOM 1565 C C . ASN A 1 189 ? 5.720 4.272 -0.148 1.00 65.62 189 ASN A C 1
ATOM 1567 O O . ASN A 1 189 ? 5.011 3.431 0.385 1.00 65.62 189 ASN A O 1
ATOM 1571 N N . ASN A 1 190 ? 5.492 5.580 0.010 1.00 68.88 190 ASN A N 1
ATOM 1572 C CA . ASN A 1 190 ? 4.388 6.057 0.843 1.00 68.88 190 ASN A CA 1
ATOM 1573 C C . ASN A 1 190 ? 3.025 5.683 0.267 1.00 68.88 190 ASN A C 1
ATOM 1575 O O . ASN A 1 190 ? 2.128 5.305 1.012 1.00 68.88 190 ASN A O 1
ATOM 1579 N N . LEU A 1 191 ? 2.861 5.767 -1.053 1.00 78.81 191 LEU A N 1
ATOM 1580 C CA . LEU A 1 191 ? 1.612 5.371 -1.688 1.00 78.81 191 LEU A CA 1
ATOM 1581 C C . LEU A 1 191 ? 1.346 3.868 -1.543 1.00 78.81 191 LEU A C 1
ATOM 1583 O O . LEU A 1 191 ? 0.227 3.488 -1.209 1.00 78.81 191 LEU A O 1
ATOM 1587 N N . LEU A 1 192 ? 2.369 3.029 -1.721 1.00 72.50 192 LEU A N 1
ATOM 1588 C CA . LEU A 1 192 ? 2.260 1.585 -1.509 1.00 72.50 192 LEU A CA 1
ATOM 1589 C C . LEU A 1 192 ? 1.976 1.243 -0.041 1.00 72.50 192 LEU A C 1
ATOM 1591 O O . LEU A 1 192 ? 1.078 0.448 0.219 1.00 72.50 192 LEU A O 1
ATOM 1595 N N . ASN A 1 193 ? 2.626 1.917 0.912 1.00 64.69 193 ASN A N 1
ATOM 1596 C CA . ASN A 1 193 ? 2.318 1.773 2.338 1.00 64.69 193 ASN A CA 1
ATOM 1597 C C . ASN A 1 193 ? 0.851 2.124 2.631 1.00 64.69 193 ASN A C 1
ATOM 1599 O O . ASN A 1 193 ? 0.187 1.452 3.414 1.00 64.69 193 ASN A O 1
ATOM 1603 N N . VAL A 1 194 ? 0.312 3.166 1.991 1.00 78.50 194 VAL A N 1
ATOM 1604 C CA . VAL A 1 194 ? -1.098 3.555 2.146 1.00 78.50 194 VAL A CA 1
ATOM 1605 C C . VAL A 1 194 ? -2.039 2.508 1.556 1.00 78.50 194 VAL A C 1
ATOM 1607 O O . VAL A 1 194 ? -3.045 2.184 2.187 1.00 78.50 194 VAL A O 1
ATOM 1610 N N . VAL A 1 195 ? -1.712 1.940 0.394 1.00 74.62 195 VAL A N 1
ATOM 1611 C CA . VAL A 1 195 ? -2.463 0.818 -0.193 1.00 74.62 195 VAL A CA 1
ATOM 1612 C C . VAL A 1 195 ? -2.476 -0.381 0.751 1.00 74.62 195 VAL A C 1
ATOM 1614 O O . VAL A 1 195 ? -3.543 -0.919 1.049 1.00 74.62 195 VAL A O 1
ATOM 1617 N N . GLU A 1 196 ? -1.309 -0.771 1.257 1.00 68.94 196 GLU A N 1
ATOM 1618 C CA . GLU A 1 196 ? -1.153 -1.897 2.175 1.00 68.94 196 GLU A CA 1
ATOM 1619 C C . GLU A 1 196 ? -1.927 -1.673 3.480 1.00 68.94 196 GLU A C 1
ATOM 1621 O O . GLU A 1 196 ? -2.685 -2.541 3.907 1.00 68.94 196 GLU A O 1
ATOM 1626 N N . MET A 1 197 ? -1.857 -0.471 4.060 1.00 73.06 197 MET A N 1
ATOM 1627 C CA . MET A 1 197 ? -2.693 -0.102 5.204 1.00 73.06 197 MET A CA 1
ATOM 1628 C C . MET A 1 197 ? -4.187 -0.248 4.904 1.00 73.06 197 MET A C 1
ATOM 1630 O O . MET A 1 197 ? -4.931 -0.733 5.753 1.00 73.06 197 MET A O 1
ATOM 1634 N N . GLY A 1 198 ? -4.642 0.170 3.719 1.00 77.69 198 GLY A N 1
ATOM 1635 C CA . GLY A 1 198 ? -6.037 0.027 3.302 1.00 77.69 198 GLY A CA 1
ATOM 1636 C C . GLY A 1 198 ? -6.472 -1.436 3.241 1.00 77.69 198 GLY A C 1
ATOM 1637 O O . GLY A 1 198 ? -7.533 -1.788 3.763 1.00 77.69 198 GLY A O 1
ATOM 1638 N N . ARG A 1 199 ? -5.622 -2.303 2.676 1.00 75.56 199 ARG A N 1
ATOM 1639 C CA . ARG A 1 199 ? -5.831 -3.759 2.632 1.00 75.56 199 ARG A CA 1
ATOM 1640 C C . ARG A 1 199 ? -5.865 -4.370 4.033 1.00 75.56 199 ARG A C 1
ATOM 1642 O O . ARG A 1 199 ? -6.834 -5.054 4.361 1.00 75.56 199 ARG A O 1
ATOM 1649 N N . ASN A 1 200 ? -4.880 -4.067 4.874 1.00 72.00 200 ASN A N 1
ATOM 1650 C CA . ASN A 1 200 ? -4.764 -4.620 6.225 1.00 72.00 200 ASN A CA 1
ATOM 1651 C C . ASN A 1 200 ? -5.910 -4.148 7.125 1.00 72.00 200 ASN A C 1
ATOM 1653 O O . ASN A 1 200 ? -6.512 -4.941 7.847 1.00 72.00 200 ASN A O 1
ATOM 1657 N N . LEU A 1 201 ? -6.292 -2.870 7.042 1.00 82.38 201 LEU A N 1
ATOM 1658 C CA . LEU A 1 201 ? -7.450 -2.346 7.764 1.00 82.38 201 LEU A CA 1
ATOM 1659 C C . LEU A 1 201 ? -8.746 -3.024 7.310 1.00 82.38 201 LEU A C 1
ATOM 1661 O O . LEU A 1 201 ? -9.574 -3.386 8.147 1.00 82.38 201 LEU A O 1
ATOM 1665 N N . TYR A 1 202 ? -8.917 -3.231 6.002 1.00 82.19 202 TYR A N 1
ATOM 1666 C CA . TYR A 1 202 ? -10.072 -3.945 5.468 1.00 82.19 202 TYR A CA 1
ATOM 1667 C C . TYR A 1 202 ? -10.120 -5.383 5.985 1.00 82.19 202 TYR A C 1
ATOM 1669 O O . TYR A 1 202 ? -11.139 -5.790 6.533 1.00 82.19 202 TYR A O 1
ATOM 1677 N N . GLN A 1 203 ? -9.020 -6.131 5.896 1.00 77.94 203 GLN A N 1
ATOM 1678 C CA . GLN A 1 203 ? -8.923 -7.494 6.427 1.00 77.94 203 GLN A CA 1
ATOM 1679 C C . GLN A 1 203 ? -9.187 -7.542 7.934 1.00 77.94 203 GLN A C 1
ATOM 1681 O O . GLN A 1 203 ? -9.915 -8.409 8.408 1.00 77.94 203 GLN A O 1
ATOM 1686 N N . LYS A 1 204 ? -8.681 -6.573 8.697 1.00 74.19 204 LYS A N 1
ATOM 1687 C CA . LYS A 1 204 ? -8.923 -6.476 10.139 1.00 74.19 204 LYS A CA 1
ATOM 1688 C C . LYS A 1 204 ? -10.397 -6.259 10.481 1.00 74.19 204 LYS A C 1
ATOM 1690 O O . LYS A 1 204 ? -10.895 -6.799 11.472 1.00 74.19 204 LYS A O 1
ATOM 1695 N N . LEU A 1 205 ? -11.103 -5.476 9.669 1.00 74.81 205 LEU A N 1
ATOM 1696 C CA . LEU A 1 205 ? -12.546 -5.276 9.790 1.00 74.81 205 LEU A CA 1
ATOM 1697 C C . LEU A 1 205 ? -13.342 -6.473 9.232 1.00 74.81 205 LEU A C 1
ATOM 1699 O O . LEU A 1 205 ? -14.445 -6.728 9.716 1.00 74.81 205 LEU A O 1
ATOM 1703 N N . TYR A 1 206 ? -12.765 -7.231 8.289 1.00 74.06 206 TYR A N 1
ATOM 1704 C CA . TYR A 1 206 ? -13.357 -8.371 7.573 1.00 74.06 206 TYR A CA 1
ATOM 1705 C C . TYR A 1 206 ? -12.500 -9.660 7.612 1.00 74.06 206 TYR A C 1
ATOM 1707 O O . TYR A 1 206 ? -12.192 -10.223 6.558 1.00 74.06 206 TYR A O 1
ATOM 1715 N N . PRO A 1 207 ? -12.159 -10.222 8.787 1.00 63.31 207 PRO A N 1
ATOM 1716 C CA . PRO A 1 207 ? -11.152 -11.291 8.901 1.00 63.31 207 PRO A CA 1
ATOM 1717 C C . PRO A 1 207 ? -11.528 -12.612 8.207 1.00 63.31 207 PRO A C 1
ATOM 1719 O O . PRO A 1 207 ? -10.686 -13.483 8.025 1.00 63.31 207 PRO A O 1
ATOM 1722 N N . ARG A 1 208 ? -12.803 -12.792 7.837 1.00 67.69 208 ARG A N 1
ATOM 1723 C CA . ARG A 1 208 ? -13.320 -13.948 7.076 1.00 67.69 208 ARG A CA 1
ATOM 1724 C C . ARG A 1 208 ? -14.352 -13.523 6.026 1.00 67.69 208 ARG A C 1
ATOM 1726 O O . ARG A 1 208 ? -15.357 -14.200 5.831 1.00 67.69 208 ARG A O 1
ATOM 1733 N N . GLY A 1 209 ? -14.192 -12.323 5.463 1.00 64.06 209 GLY A N 1
ATOM 1734 C CA . GLY A 1 209 ? -15.186 -11.729 4.558 1.00 64.06 209 GLY A CA 1
ATOM 1735 C C . GLY A 1 209 ? -16.495 -11.307 5.240 1.00 64.06 209 GLY A C 1
ATOM 1736 O O . GLY A 1 209 ? -17.460 -10.965 4.566 1.00 64.06 209 GLY A O 1
ATOM 1737 N N . ARG A 1 210 ? -16.544 -11.305 6.579 1.00 67.88 210 ARG A N 1
ATOM 1738 C CA . ARG A 1 210 ? -17.671 -10.802 7.378 1.00 67.88 210 ARG A CA 1
ATOM 1739 C C . ARG A 1 210 ? -17.215 -9.642 8.245 1.00 67.88 210 ARG A C 1
ATOM 1741 O O . ARG A 1 210 ? -16.170 -9.747 8.883 1.00 67.88 210 ARG A O 1
ATOM 1748 N N . LEU A 1 211 ? -18.025 -8.588 8.294 1.00 72.50 211 LEU A N 1
ATOM 1749 C CA . LEU A 1 211 ? -17.764 -7.424 9.131 1.00 72.50 211 LEU A CA 1
ATOM 1750 C C . LEU A 1 211 ? -17.743 -7.828 10.608 1.00 72.50 211 LEU A C 1
ATOM 1752 O O . LEU A 1 211 ? -18.673 -8.475 11.085 1.00 72.50 211 LEU A O 1
ATOM 1756 N N . SER A 1 212 ? -16.706 -7.414 11.334 1.00 78.50 212 SER A N 1
ATOM 1757 C CA . SER A 1 212 ? -16.618 -7.535 12.788 1.00 78.50 212 SER A CA 1
ATOM 1758 C C . SER A 1 212 ? -17.125 -6.253 13.459 1.00 78.50 212 SER A C 1
ATOM 1760 O O . SER A 1 212 ? -16.409 -5.246 13.455 1.00 78.50 212 SER A O 1
ATOM 1762 N N . PRO A 1 213 ? -18.321 -6.255 14.084 1.00 72.06 213 PRO A N 1
ATOM 1763 C CA . PRO A 1 213 ? -18.875 -5.052 14.704 1.00 72.06 213 PRO A CA 1
ATOM 1764 C C . PRO A 1 213 ? -17.992 -4.511 15.834 1.00 72.06 213 PRO A C 1
ATOM 1766 O O . PRO A 1 213 ? -17.838 -3.301 15.960 1.00 72.06 213 PRO A O 1
ATOM 1769 N N . LYS A 1 214 ? -17.350 -5.400 16.611 1.00 80.44 214 LYS A N 1
ATOM 1770 C CA . LYS A 1 214 ? -16.402 -5.020 17.674 1.00 80.44 214 LYS A CA 1
ATOM 1771 C C . LYS A 1 214 ? -15.214 -4.245 17.101 1.00 80.44 214 LYS A C 1
ATOM 1773 O O . LYS A 1 214 ? -14.907 -3.164 17.589 1.00 80.44 214 LYS A O 1
ATOM 1778 N N . ARG A 1 215 ? -14.579 -4.757 16.038 1.00 78.56 215 ARG A N 1
ATOM 1779 C CA . ARG A 1 215 ? -13.423 -4.091 15.409 1.00 78.56 215 ARG A CA 1
ATOM 1780 C C . ARG A 1 215 ? -13.815 -2.782 14.733 1.00 78.56 215 ARG A C 1
ATOM 1782 O O . ARG A 1 215 ? -13.057 -1.821 14.805 1.00 78.56 215 ARG A O 1
ATOM 1789 N N . LEU A 1 216 ? -14.999 -2.726 14.123 1.00 81.38 216 LEU A N 1
ATOM 1790 C CA . LEU A 1 216 ? -15.527 -1.487 13.557 1.00 81.38 216 LEU A CA 1
ATOM 1791 C C . LEU A 1 216 ? -15.778 -0.434 14.643 1.00 81.38 216 LEU A C 1
ATOM 1793 O O . LEU A 1 216 ? -15.452 0.731 14.442 1.00 81.38 216 LEU A O 1
ATOM 1797 N N . LEU A 1 217 ? -16.305 -0.838 15.802 1.00 80.12 217 LEU A N 1
ATOM 1798 C CA . LEU A 1 217 ? -16.520 0.058 16.935 1.00 80.12 217 LEU A CA 1
ATOM 1799 C C . LEU A 1 217 ? -15.193 0.549 17.539 1.00 80.12 217 LEU A C 1
ATOM 1801 O O . LEU A 1 217 ? -15.039 1.746 17.762 1.00 80.12 217 LEU A O 1
ATOM 1805 N N . GLU A 1 218 ? -14.214 -0.340 17.741 1.00 83.25 218 GLU A N 1
ATOM 1806 C CA . GLU A 1 218 ? -12.851 0.019 18.175 1.00 83.25 218 GLU A CA 1
ATOM 1807 C C . GLU A 1 218 ? -12.206 1.024 17.218 1.00 83.25 218 GLU A C 1
ATOM 1809 O O . GLU A 1 218 ? -11.648 2.034 17.644 1.00 83.25 218 GLU A O 1
ATOM 1814 N N . PHE A 1 219 ? -12.324 0.769 15.915 1.00 85.69 219 PHE A N 1
ATOM 1815 C CA . PHE A 1 219 ? -11.814 1.664 14.889 1.00 85.69 219 PHE A CA 1
ATOM 1816 C C . PHE A 1 219 ? -12.535 3.018 14.899 1.00 85.69 219 PHE A C 1
ATOM 1818 O O . PHE A 1 219 ? -11.891 4.063 14.816 1.00 85.69 219 PHE A O 1
ATOM 1825 N N . LYS A 1 220 ? -13.864 3.018 15.064 1.00 82.31 220 LYS A N 1
ATOM 1826 C CA . LYS A 1 220 ? -14.665 4.239 15.202 1.00 82.31 220 LYS A CA 1
ATOM 1827 C C . LYS A 1 220 ? -14.193 5.082 16.391 1.00 82.31 220 LYS A C 1
ATOM 1829 O O . LYS A 1 220 ? -14.010 6.287 16.240 1.00 82.31 220 LYS A O 1
ATOM 1834 N N . HIS A 1 221 ? -13.961 4.460 17.546 1.00 82.88 221 HIS A N 1
ATOM 1835 C CA . HIS A 1 221 ? -13.425 5.149 18.723 1.00 82.88 221 HIS A CA 1
ATOM 1836 C C . HIS A 1 221 ? -12.020 5.696 18.475 1.00 82.88 221 HIS A C 1
ATOM 1838 O O . HIS A 1 221 ? -11.778 6.873 18.723 1.00 82.88 221 HIS A O 1
ATOM 1844 N N . PHE A 1 222 ? -11.130 4.890 17.893 1.00 85.31 222 PHE A N 1
ATOM 1845 C CA . PHE A 1 222 ? -9.781 5.323 17.538 1.00 85.31 222 PHE A CA 1
ATOM 1846 C C . PHE A 1 222 ? -9.784 6.579 16.653 1.00 85.31 222 PHE A C 1
ATOM 1848 O O . PHE A 1 222 ? -9.078 7.541 16.950 1.00 85.31 222 PHE A O 1
ATOM 1855 N N . ILE A 1 223 ? -10.592 6.600 15.588 1.00 80.94 223 ILE A N 1
ATOM 1856 C CA . ILE A 1 223 ? -10.672 7.753 14.679 1.00 80.94 223 ILE A CA 1
ATOM 1857 C C . ILE A 1 223 ? -11.256 8.988 15.379 1.00 80.94 223 ILE A C 1
ATOM 1859 O O . ILE A 1 223 ? -10.830 10.101 15.082 1.00 80.94 223 ILE A O 1
ATOM 1863 N N . LYS A 1 224 ? -12.198 8.805 16.312 1.00 77.25 224 LYS A N 1
ATOM 1864 C CA . LYS A 1 224 ? -12.794 9.896 17.094 1.00 77.25 224 LYS A CA 1
ATOM 1865 C C . LYS A 1 224 ? -11.807 10.512 18.090 1.00 77.25 224 LYS A C 1
ATOM 1867 O O . LYS A 1 224 ? -11.763 11.731 18.229 1.00 77.25 224 LYS A O 1
ATOM 1872 N N . ASP A 1 225 ? -11.031 9.677 18.775 1.00 71.38 225 ASP A N 1
ATOM 1873 C CA . ASP A 1 225 ? -10.133 10.111 19.851 1.00 71.38 225 ASP A CA 1
ATOM 1874 C C . ASP A 1 225 ? -8.790 10.626 19.315 1.00 71.38 225 ASP A C 1
ATOM 1876 O O . ASP A 1 225 ? -8.123 11.454 19.945 1.00 71.38 225 ASP A O 1
ATOM 1880 N N . ALA A 1 226 ? -8.400 10.184 18.118 1.00 67.00 226 ALA A N 1
ATOM 1881 C CA . ALA A 1 226 ? -7.218 10.669 17.431 1.00 67.00 226 ALA A CA 1
ATOM 1882 C C . ALA A 1 226 ? -7.455 12.063 16.823 1.00 67.00 226 ALA A C 1
ATOM 1884 O O . ALA A 1 226 ? -7.578 12.220 15.611 1.00 67.00 226 ALA A O 1
ATOM 1885 N N . ASN A 1 227 ? -7.488 13.093 17.671 1.00 56.34 227 ASN A N 1
ATOM 1886 C CA . ASN A 1 227 ? -7.498 14.484 17.223 1.00 56.34 227 ASN A CA 1
ATOM 1887 C C . ASN A 1 227 ? -6.269 14.777 16.340 1.00 56.34 227 ASN A C 1
ATOM 1889 O O . ASN A 1 227 ? -5.125 14.562 16.750 1.00 56.34 227 ASN A O 1
ATOM 1893 N N . ASP A 1 228 ? -6.519 15.299 15.137 1.00 60.12 228 ASP A N 1
ATOM 1894 C CA . ASP A 1 228 ? -5.528 15.591 14.098 1.00 60.12 228 ASP A CA 1
ATOM 1895 C C . ASP A 1 228 ? -4.569 16.716 14.524 1.00 60.12 228 ASP A C 1
ATOM 1897 O O . ASP A 1 228 ? -4.765 17.893 14.227 1.00 60.12 228 ASP A O 1
ATOM 1901 N N . ARG A 1 229 ? -3.495 16.359 15.233 1.00 55.84 229 ARG A N 1
ATOM 1902 C CA . ARG A 1 229 ? -2.439 17.312 15.626 1.00 55.84 229 ARG A CA 1
ATOM 1903 C C . ARG A 1 229 ? -1.271 17.371 14.646 1.00 55.84 229 ARG A C 1
ATOM 1905 O O . ARG A 1 229 ? -0.402 18.224 14.803 1.00 55.84 229 ARG A O 1
ATOM 1912 N N . SER A 1 230 ? -1.213 16.479 13.653 1.00 63.28 230 SER A N 1
ATOM 1913 C CA . SER A 1 230 ? -0.097 16.431 12.707 1.00 63.28 230 SER A CA 1
ATOM 1914 C C . SER A 1 230 ? -0.503 16.897 11.301 1.00 63.28 230 SER A C 1
ATOM 1916 O O . SER A 1 230 ? -1.403 16.353 10.655 1.00 63.28 230 SER A O 1
ATOM 1918 N N . GLY A 1 231 ? 0.203 17.919 10.808 1.00 73.75 231 GLY A N 1
ATOM 1919 C CA . GLY A 1 231 ? 0.189 18.352 9.403 1.00 73.75 231 GLY A CA 1
ATOM 1920 C C . GLY A 1 231 ? 1.091 17.494 8.505 1.00 73.75 231 GLY A C 1
ATOM 1921 O O . GLY A 1 231 ? 1.541 17.951 7.461 1.00 73.75 231 GLY A O 1
ATOM 1922 N N . CYS A 1 232 ? 1.404 16.263 8.918 1.00 79.25 232 CYS A N 1
ATOM 1923 C CA . CYS A 1 232 ? 2.325 15.359 8.233 1.00 79.25 232 CYS A CA 1
ATOM 1924 C C . CYS A 1 232 ? 1.597 14.055 7.872 1.00 79.25 232 CYS A C 1
ATOM 1926 O O . CYS A 1 232 ? 0.986 13.433 8.742 1.00 79.25 232 CYS A O 1
ATOM 1928 N N . ILE A 1 233 ? 1.650 13.658 6.594 1.00 73.12 233 ILE A N 1
ATOM 1929 C CA . ILE A 1 233 ? 1.014 12.426 6.097 1.00 73.12 233 ILE A CA 1
ATOM 1930 C C . ILE A 1 233 ? 1.668 11.204 6.745 1.00 73.12 233 ILE A C 1
ATOM 1932 O O . ILE A 1 233 ? 0.951 10.342 7.239 1.00 73.12 233 ILE A O 1
ATOM 1936 N N . ASP A 1 234 ? 2.999 11.171 6.820 1.00 70.12 234 ASP A N 1
ATOM 1937 C CA . ASP A 1 234 ? 3.778 10.057 7.372 1.00 70.12 234 ASP A CA 1
ATOM 1938 C C . ASP A 1 234 ? 3.330 9.738 8.815 1.00 70.12 234 ASP A C 1
ATOM 1940 O O . ASP A 1 234 ? 3.030 8.599 9.146 1.00 70.12 234 ASP A O 1
ATOM 1944 N N . LYS A 1 235 ? 3.103 10.759 9.653 1.00 72.75 235 LYS A N 1
ATOM 1945 C CA . LYS A 1 235 ? 2.572 10.558 11.016 1.00 72.75 235 LYS A CA 1
ATOM 1946 C C . LYS A 1 235 ? 1.142 10.006 11.044 1.00 72.75 235 LYS A C 1
ATOM 1948 O O . LYS A 1 235 ? 0.775 9.286 11.963 1.00 72.75 235 LYS A O 1
ATOM 1953 N N . ARG A 1 236 ? 0.305 10.357 10.064 1.00 75.00 236 ARG A N 1
ATOM 1954 C CA . ARG A 1 236 ? -1.063 9.816 9.952 1.00 75.00 236 ARG A CA 1
ATOM 1955 C C . ARG A 1 236 ? -1.044 8.354 9.504 1.00 75.00 236 ARG A C 1
ATOM 1957 O O . ARG A 1 236 ? -1.886 7.588 9.970 1.00 75.00 236 ARG A O 1
ATOM 1964 N N . ILE A 1 237 ? -0.089 7.991 8.641 1.00 71.88 237 ILE A N 1
ATOM 1965 C CA . ILE A 1 237 ? 0.228 6.604 8.270 1.00 71.88 237 ILE A CA 1
ATOM 1966 C C . ILE A 1 237 ? 0.656 5.835 9.523 1.00 71.88 237 ILE A C 1
ATOM 1968 O O . ILE A 1 237 ? 0.078 4.789 9.810 1.00 71.88 237 ILE A O 1
ATOM 1972 N N . ASP A 1 238 ? 1.585 6.380 10.309 1.00 67.94 238 ASP A N 1
ATOM 1973 C CA . ASP A 1 238 ? 2.075 5.751 11.540 1.00 67.94 238 ASP A CA 1
ATOM 1974 C C . ASP A 1 238 ? 0.956 5.532 12.566 1.00 67.94 238 ASP A C 1
ATOM 1976 O O . ASP A 1 238 ? 0.836 4.446 13.128 1.00 67.94 238 ASP A O 1
ATOM 1980 N N . ASP A 1 239 ? 0.086 6.523 12.780 1.00 72.06 239 ASP A N 1
ATOM 1981 C CA . ASP A 1 239 ? -1.049 6.397 13.700 1.00 72.06 239 ASP A CA 1
ATOM 1982 C C . ASP A 1 239 ? -2.014 5.279 13.270 1.00 72.06 239 ASP A C 1
ATOM 1984 O O . ASP A 1 239 ? -2.474 4.486 14.095 1.00 72.06 239 ASP A O 1
ATOM 1988 N N . LEU A 1 240 ? -2.360 5.226 11.979 1.00 74.19 240 LEU A N 1
ATOM 1989 C CA . LEU A 1 240 ? -3.292 4.228 11.454 1.00 74.19 240 LEU A CA 1
ATOM 1990 C C . LEU A 1 240 ? -2.663 2.829 11.468 1.00 74.19 240 LEU A C 1
ATOM 1992 O O . LEU A 1 240 ? -3.307 1.865 11.883 1.00 74.19 240 LEU A O 1
ATOM 1996 N N . SER A 1 241 ? -1.389 2.741 11.092 1.00 63.88 241 SER A N 1
ATOM 1997 C CA . SER A 1 241 ? -0.570 1.533 11.200 1.00 63.88 241 SER A CA 1
ATOM 1998 C C . SER A 1 241 ? -0.511 1.052 12.643 1.00 63.88 241 SER A C 1
ATOM 2000 O O . SER A 1 241 ? -0.717 -0.125 12.908 1.00 63.88 241 SER A O 1
ATOM 2002 N N . SER A 1 242 ? -0.321 1.960 13.598 1.00 67.50 242 SER A N 1
ATOM 2003 C CA . SER A 1 242 ? -0.340 1.652 15.023 1.00 67.50 242 SER A CA 1
ATOM 2004 C C . SER A 1 242 ? -1.665 1.007 15.433 1.00 67.50 242 SER A C 1
ATOM 2006 O O . SER A 1 242 ? -1.648 -0.059 16.033 1.00 67.50 242 SER A O 1
ATOM 2008 N N . PHE A 1 243 ? -2.824 1.533 15.023 1.00 76.31 243 PHE A N 1
ATOM 2009 C CA . PHE A 1 243 ? -4.100 0.849 15.276 1.00 76.31 243 PHE A CA 1
ATOM 2010 C C . PHE A 1 243 ? -4.140 -0.566 14.673 1.00 76.31 243 PHE A C 1
ATOM 2012 O O . PHE A 1 243 ? -4.590 -1.504 15.340 1.00 76.31 243 PHE A O 1
ATOM 2019 N N . ILE A 1 244 ? -3.672 -0.744 13.433 1.00 59.50 244 ILE A N 1
ATOM 2020 C CA . ILE A 1 244 ? -3.651 -2.032 12.718 1.00 59.50 244 ILE A CA 1
ATOM 2021 C C . ILE A 1 244 ? -2.739 -3.034 13.446 1.00 59.50 244 ILE A C 1
ATOM 2023 O O . ILE A 1 244 ? -3.236 -4.056 13.923 1.00 59.50 244 ILE A O 1
ATOM 2027 N N . TYR A 1 245 ? -1.468 -2.690 13.647 1.00 54.97 245 TYR A N 1
ATOM 2028 C CA . TYR A 1 245 ? -0.433 -3.560 14.208 1.00 54.97 245 TYR A CA 1
ATOM 2029 C C . TYR A 1 245 ? -0.496 -3.702 15.731 1.00 54.97 245 TYR A C 1
ATOM 2031 O O . TYR A 1 245 ? -0.251 -4.788 16.263 1.00 54.97 245 TYR A O 1
ATOM 2039 N N . GLN A 1 246 ? -0.851 -2.645 16.469 1.00 55.31 246 GLN A N 1
ATOM 2040 C CA . GLN A 1 246 ? -1.060 -2.761 17.911 1.00 55.31 246 GLN A CA 1
ATOM 2041 C C . GLN A 1 246 ? -2.284 -3.616 18.191 1.00 55.31 246 GLN A C 1
ATOM 2043 O O . GLN A 1 246 ? -2.189 -4.465 19.049 1.00 55.31 246 GLN A O 1
ATOM 2048 N N . GLY A 1 247 ? -3.399 -3.523 17.460 1.00 47.34 247 GLY A N 1
ATOM 2049 C CA . GLY A 1 247 ? -4.543 -4.407 17.745 1.00 47.34 247 GLY A CA 1
ATOM 2050 C C . GLY A 1 247 ? -4.358 -5.886 17.347 1.00 47.34 247 GLY A C 1
ATOM 2051 O O . GLY A 1 247 ? -5.234 -6.692 17.666 1.00 47.34 247 GLY A O 1
ATOM 2052 N N . GLU A 1 248 ? -3.264 -6.232 16.661 1.00 44.66 248 GLU A N 1
ATOM 2053 C CA . GLU A 1 248 ? -2.814 -7.615 16.408 1.00 44.66 248 GLU A CA 1
ATOM 2054 C C . GLU A 1 248 ? -1.824 -8.116 17.476 1.00 44.66 248 GLU A C 1
ATOM 2056 O O . GLU A 1 248 ? -1.757 -9.313 17.744 1.00 44.66 248 GLU A O 1
ATOM 2061 N N . ASN A 1 249 ? -1.107 -7.199 18.138 1.00 39.53 249 ASN A N 1
ATOM 2062 C CA . ASN A 1 249 ? -0.149 -7.481 19.216 1.00 39.53 249 ASN A CA 1
ATOM 2063 C C . ASN A 1 249 ? -0.656 -7.110 20.624 1.00 39.53 249 ASN A C 1
ATOM 2065 O O . ASN A 1 249 ? 0.020 -7.385 21.618 1.00 39.53 249 ASN A O 1
ATOM 2069 N N . ALA A 1 250 ? -1.816 -6.464 20.721 1.00 41.84 250 ALA A N 1
ATOM 2070 C CA . ALA A 1 250 ? -2.405 -5.980 21.955 1.00 41.84 250 ALA A CA 1
ATOM 2071 C C . ALA A 1 250 ? -3.239 -7.088 22.568 1.00 41.84 250 ALA A C 1
ATOM 2073 O O . ALA A 1 250 ? -4.234 -7.555 22.011 1.00 41.84 250 ALA A O 1
ATOM 2074 N N . VAL A 1 251 ? -2.821 -7.467 23.763 1.00 49.94 251 VAL A N 1
ATOM 2075 C CA . VAL A 1 251 ? -3.600 -8.315 24.638 1.00 49.94 251 VAL A CA 1
ATOM 2076 C C . VAL A 1 251 ? -4.764 -7.477 25.168 1.00 49.94 251 VAL A C 1
ATOM 2078 O O . VAL A 1 251 ? -4.556 -6.489 25.872 1.00 49.94 251 VAL A O 1
ATOM 2081 N N . ASP A 1 252 ? -5.991 -7.823 24.785 1.00 52.47 252 ASP A N 1
ATOM 2082 C CA . ASP A 1 252 ? -7.194 -7.102 25.204 1.00 52.47 252 ASP A CA 1
ATOM 2083 C C . ASP A 1 252 ? -7.480 -7.428 26.674 1.00 52.47 252 ASP A C 1
ATOM 2085 O O . ASP A 1 252 ? -8.041 -8.475 26.978 1.00 52.47 252 ASP A O 1
ATOM 2089 N N . ILE A 1 253 ? -7.124 -6.537 27.604 1.00 46.72 253 ILE A N 1
ATOM 2090 C CA . ILE A 1 253 ? -7.298 -6.738 29.059 1.00 46.72 253 ILE A CA 1
ATOM 2091 C C . ILE A 1 253 ? -8.772 -7.027 29.431 1.00 46.72 253 ILE A C 1
ATOM 2093 O O . ILE A 1 253 ? -9.047 -7.627 30.474 1.00 46.72 253 ILE A O 1
ATOM 2097 N N . SER A 1 254 ? -9.732 -6.651 28.574 1.00 46.97 254 SER A N 1
ATOM 2098 C CA . SER A 1 254 ? -11.151 -6.958 28.769 1.00 46.97 254 SER A CA 1
ATOM 2099 C C . SER A 1 254 ? -11.546 -8.381 28.340 1.00 46.97 254 SER A C 1
ATOM 2101 O O . SER A 1 254 ? -12.509 -8.919 28.889 1.00 46.97 254 SER A O 1
ATOM 2103 N N . SER A 1 255 ? -10.784 -9.018 27.444 1.00 53.09 255 SER A N 1
ATOM 2104 C CA . SER A 1 255 ? -11.000 -10.400 26.990 1.00 53.09 255 SER A CA 1
ATOM 2105 C C . SER A 1 255 ? -10.684 -11.438 28.087 1.00 53.09 255 SER A C 1
ATOM 2107 O O . SER A 1 255 ? -9.934 -11.142 29.027 1.00 53.09 255 SER A O 1
ATOM 2109 N N . PRO A 1 256 ? -11.252 -12.663 28.016 1.00 64.44 256 PRO A N 1
ATOM 2110 C CA . PRO A 1 256 ? -10.997 -13.705 29.010 1.00 64.44 256 PRO A CA 1
ATOM 2111 C C . PRO A 1 256 ? -9.499 -13.997 29.170 1.00 64.44 256 PRO A C 1
ATOM 2113 O O . PRO A 1 256 ? -8.756 -14.055 28.189 1.00 64.44 256 PRO A O 1
ATOM 2116 N N . PHE A 1 257 ? -9.061 -14.197 30.417 1.00 67.81 257 PHE A N 1
ATOM 2117 C CA . PHE A 1 257 ? -7.651 -14.393 30.777 1.00 67.81 257 PHE A CA 1
ATOM 2118 C C . PHE A 1 257 ? -6.971 -15.481 29.935 1.00 67.81 257 PHE A C 1
ATOM 2120 O O . PHE A 1 257 ? -5.960 -15.220 29.289 1.00 67.81 257 PHE A O 1
ATOM 2127 N N . PHE A 1 258 ? -7.573 -16.672 29.862 1.00 67.88 258 PHE A N 1
ATOM 2128 C CA . PHE A 1 258 ? -7.012 -17.798 29.113 1.00 67.88 258 PHE A CA 1
ATOM 2129 C C . PHE A 1 258 ? -6.990 -17.586 27.597 1.00 67.88 258 PHE A C 1
ATOM 2131 O O . PHE A 1 258 ? -6.078 -18.067 26.934 1.00 67.88 258 PHE A O 1
ATOM 2138 N N . THR A 1 259 ? -7.925 -16.812 27.039 1.00 63.81 259 THR A N 1
ATOM 2139 C CA . THR A 1 259 ? -7.915 -16.463 25.611 1.00 63.81 259 THR A CA 1
ATOM 2140 C C . THR A 1 259 ? -6.678 -15.637 25.278 1.00 63.81 259 THR A C 1
ATOM 2142 O O . THR A 1 259 ? -5.894 -16.002 24.408 1.00 63.81 259 THR A O 1
ATOM 2145 N N . ASN A 1 260 ? -6.441 -14.568 26.028 1.00 62.91 260 ASN A N 1
ATOM 2146 C CA . ASN A 1 260 ? -5.262 -13.721 25.878 1.00 62.91 260 ASN A CA 1
ATOM 2147 C C . ASN A 1 260 ? -3.948 -14.476 26.095 1.00 62.91 260 ASN A C 1
ATOM 2149 O O . ASN A 1 260 ? -2.995 -14.332 25.331 1.00 62.91 260 ASN A O 1
ATOM 2153 N N . LEU A 1 261 ? -3.921 -15.320 27.120 1.00 71.44 261 LEU A N 1
ATOM 2154 C CA . LEU A 1 261 ? -2.770 -16.139 27.456 1.00 71.44 261 LEU A CA 1
ATOM 2155 C C . LEU A 1 261 ? -2.448 -17.155 26.354 1.00 71.44 261 LEU A C 1
ATOM 2157 O O . LEU A 1 261 ? -1.291 -17.276 25.957 1.00 71.44 261 LEU A O 1
ATOM 2161 N N . SER A 1 262 ? -3.469 -17.800 25.779 1.00 67.50 262 SER A N 1
ATOM 2162 C CA . SER A 1 262 ? -3.302 -18.718 24.649 1.00 67.50 262 SER A CA 1
ATOM 2163 C C . SER A 1 262 ? -2.713 -18.033 23.412 1.00 67.50 262 SER A C 1
ATOM 2165 O O . SER A 1 262 ? -1.873 -18.622 22.733 1.00 67.50 262 SER A O 1
ATOM 2167 N N . PHE A 1 263 ? -3.065 -16.769 23.146 1.00 68.88 263 PHE A N 1
ATOM 2168 C CA . PHE A 1 263 ? -2.483 -15.996 22.044 1.00 68.88 263 PHE A CA 1
ATOM 2169 C C . PHE A 1 263 ? -0.995 -15.710 22.259 1.00 68.88 263 PHE A C 1
ATOM 2171 O O . PHE A 1 263 ? -0.199 -15.891 21.335 1.00 68.88 263 PHE A O 1
ATOM 2178 N N . ILE A 1 264 ? -0.607 -15.304 23.473 1.00 71.12 264 ILE A N 1
ATOM 2179 C CA . ILE A 1 264 ? 0.798 -15.034 23.818 1.00 71.12 264 ILE A CA 1
ATOM 2180 C C . ILE A 1 264 ? 1.629 -16.317 23.708 1.00 71.12 264 ILE A C 1
ATOM 2182 O O . ILE A 1 264 ? 2.693 -16.305 23.087 1.00 71.12 264 ILE A O 1
ATOM 2186 N N . ILE A 1 265 ? 1.114 -17.427 24.242 1.00 74.31 265 ILE A N 1
ATOM 2187 C CA . ILE A 1 265 ? 1.760 -18.742 24.171 1.00 74.31 265 ILE A CA 1
ATOM 2188 C C . ILE A 1 265 ? 1.889 -19.199 22.712 1.00 74.31 265 ILE A C 1
ATOM 2190 O O . ILE A 1 265 ? 2.984 -19.556 22.288 1.00 74.31 265 ILE A O 1
ATOM 2194 N N . SER A 1 266 ? 0.821 -19.106 21.913 1.00 73.81 266 SER A N 1
ATOM 2195 C CA . SER A 1 266 ? 0.828 -19.483 20.489 1.00 73.81 266 SER A CA 1
ATOM 2196 C C . SER A 1 266 ? 1.836 -18.672 19.677 1.00 73.81 266 SER A C 1
ATOM 2198 O O . SER A 1 266 ? 2.525 -19.208 18.810 1.00 73.81 266 SER A O 1
ATOM 2200 N N . ARG A 1 267 ? 1.936 -17.362 19.940 1.00 73.62 267 ARG A N 1
ATOM 2201 C CA . ARG A 1 267 ? 2.932 -16.494 19.300 1.00 73.62 267 ARG A CA 1
ATOM 2202 C C . ARG A 1 267 ? 4.343 -16.935 19.668 1.00 73.62 267 ARG A C 1
ATOM 2204 O O . ARG A 1 267 ? 5.164 -17.111 18.773 1.00 73.62 267 ARG A O 1
ATOM 2211 N N . LYS A 1 268 ? 4.605 -17.156 20.959 1.00 78.25 268 LYS A N 1
ATOM 2212 C CA . LYS A 1 268 ? 5.935 -17.554 21.421 1.00 78.25 268 LYS A CA 1
ATOM 2213 C C . LYS A 1 268 ? 6.343 -18.920 20.890 1.00 78.25 268 LYS A C 1
ATOM 2215 O O . LYS A 1 268 ? 7.480 -19.096 20.469 1.00 78.25 268 LYS A O 1
ATOM 2220 N N . LEU A 1 269 ? 5.395 -19.848 20.840 1.00 77.25 269 LEU A N 1
ATOM 2221 C CA . LEU A 1 269 ? 5.576 -21.155 20.233 1.00 77.25 269 LEU A CA 1
ATOM 2222 C C . LEU A 1 269 ? 5.966 -21.010 18.753 1.00 77.25 269 LEU A C 1
ATOM 2224 O O . LEU A 1 269 ? 6.998 -21.537 18.362 1.00 77.25 269 LEU A O 1
ATOM 2228 N N . ARG A 1 270 ? 5.254 -20.197 17.955 1.00 72.50 270 ARG A N 1
ATOM 2229 C CA . ARG A 1 270 ? 5.621 -19.931 16.545 1.00 72.50 270 ARG A CA 1
ATOM 2230 C C . ARG A 1 270 ? 7.011 -19.321 16.369 1.00 72.50 270 ARG A C 1
ATOM 2232 O O . ARG A 1 270 ? 7.743 -19.752 15.483 1.00 72.50 270 ARG A O 1
ATOM 2239 N N . GLU A 1 271 ? 7.384 -18.347 17.199 1.00 78.25 271 GLU A N 1
ATOM 2240 C CA . GLU A 1 271 ? 8.734 -17.760 17.177 1.00 78.25 271 GLU A CA 1
ATOM 2241 C C . GLU A 1 271 ? 9.815 -18.824 17.412 1.00 78.25 271 GLU A C 1
ATOM 2243 O O . GLU A 1 271 ? 10.857 -18.817 16.755 1.00 78.25 271 GLU A O 1
ATOM 2248 N N . GLU A 1 272 ? 9.571 -19.741 18.346 1.00 80.50 272 GLU A N 1
ATOM 2249 C CA . GLU A 1 272 ? 10.502 -20.812 18.696 1.00 80.50 272 GLU A CA 1
ATOM 2250 C C . GLU A 1 272 ? 10.616 -21.874 17.606 1.00 80.50 272 GLU A C 1
ATOM 2252 O O . GLU A 1 272 ? 11.728 -22.267 17.243 1.00 80.50 272 GLU A O 1
ATOM 2257 N N . CYS A 1 273 ? 9.486 -22.274 17.031 1.00 74.38 273 CYS A N 1
ATOM 2258 C CA . CYS A 1 273 ? 9.438 -23.190 15.897 1.00 74.38 273 CYS A CA 1
ATOM 2259 C C . CYS A 1 273 ? 10.176 -22.605 14.683 1.00 74.38 273 CYS A C 1
ATOM 2261 O O . CYS A 1 273 ? 11.026 -23.273 14.095 1.00 74.38 273 CYS A O 1
ATOM 2263 N N . GLY A 1 274 ? 9.932 -21.325 14.370 1.00 72.88 274 GLY A N 1
ATOM 2264 C CA . GLY A 1 274 ? 10.578 -20.620 13.261 1.00 72.88 274 GLY A CA 1
ATOM 2265 C C . GLY A 1 274 ? 12.090 -20.455 13.437 1.00 72.88 274 GLY A C 1
ATOM 2266 O O . GLY A 1 274 ? 12.841 -20.649 12.487 1.00 72.88 274 GLY A O 1
ATOM 2267 N N . LYS A 1 275 ? 12.569 -20.161 14.654 1.00 74.50 275 LYS A N 1
ATOM 2268 C CA . LYS A 1 275 ? 14.013 -20.025 14.929 1.00 74.50 275 LYS A CA 1
ATOM 2269 C C . LYS A 1 275 ? 14.770 -21.351 14.894 1.00 74.50 275 LYS A C 1
ATOM 2271 O O . LYS A 1 275 ? 15.945 -21.356 14.542 1.00 74.50 275 LYS A O 1
ATOM 2276 N N . LYS A 1 276 ? 14.136 -22.450 15.313 1.00 67.56 276 LYS A N 1
ATOM 2277 C CA . LYS A 1 276 ? 14.780 -23.771 15.414 1.00 67.56 276 LYS A CA 1
ATOM 2278 C C . LYS A 1 276 ? 14.556 -24.662 14.186 1.00 67.56 276 LYS A C 1
ATOM 2280 O O . LYS A 1 276 ? 15.150 -25.733 14.132 1.00 67.56 276 LYS A O 1
ATOM 2285 N N . GLY A 1 277 ? 13.688 -24.273 13.245 1.00 69.62 277 GLY A N 1
ATOM 2286 C CA . GLY A 1 277 ? 13.256 -25.144 12.141 1.00 69.62 277 GLY A CA 1
ATOM 2287 C C . GLY A 1 277 ? 12.564 -26.430 12.622 1.00 69.62 277 GLY A C 1
ATOM 2288 O O . GLY A 1 277 ? 12.532 -27.428 11.907 1.00 69.62 277 GLY A O 1
ATOM 2289 N N . SER A 1 278 ? 12.057 -26.429 13.858 1.00 73.25 278 SER A N 1
ATOM 2290 C CA . SER A 1 278 ? 11.490 -27.601 14.528 1.00 73.25 278 SER A CA 1
ATOM 2291 C C . SER A 1 278 ? 9.968 -27.557 14.480 1.00 73.25 278 SER A C 1
ATOM 2293 O O . SER A 1 278 ? 9.371 -26.488 14.587 1.00 73.25 278 SER A O 1
ATOM 2295 N N . HIS A 1 279 ? 9.347 -28.731 14.365 1.00 77.69 279 HIS A N 1
ATOM 2296 C CA . HIS A 1 279 ? 7.888 -28.901 14.344 1.00 77.69 279 HIS A CA 1
ATOM 2297 C C . HIS A 1 279 ? 7.303 -29.124 15.748 1.00 77.69 279 HIS A C 1
ATOM 2299 O O . HIS A 1 279 ? 6.089 -29.240 15.913 1.00 77.69 279 HIS A O 1
ATOM 2305 N N . GLN A 1 280 ? 8.167 -29.148 16.764 1.00 83.19 280 GLN A N 1
ATOM 2306 C CA . GLN A 1 280 ? 7.791 -29.311 18.161 1.00 83.19 280 GLN A CA 1
ATOM 2307 C C . GLN A 1 280 ? 8.735 -28.546 19.096 1.00 83.19 280 GLN A C 1
ATOM 2309 O O . GLN A 1 280 ? 9.912 -28.333 18.778 1.00 83.19 280 GLN A O 1
ATOM 2314 N N . VAL A 1 281 ? 8.225 -28.143 20.260 1.00 82.88 281 VAL A N 1
ATOM 2315 C CA . VAL A 1 281 ? 8.975 -27.409 21.291 1.00 82.88 281 VAL A CA 1
ATOM 2316 C C . VAL A 1 281 ? 8.758 -28.062 22.651 1.00 82.88 281 VAL A C 1
ATOM 2318 O O . VAL A 1 281 ? 7.627 -28.351 23.026 1.00 82.88 281 VAL A O 1
ATOM 2321 N N . ILE A 1 282 ? 9.844 -28.271 23.400 1.00 84.62 282 ILE A N 1
ATOM 2322 C CA . ILE A 1 282 ? 9.796 -28.812 24.764 1.00 84.62 282 ILE A CA 1
ATOM 2323 C C . ILE A 1 282 ? 9.012 -27.842 25.657 1.00 84.62 282 ILE A C 1
ATOM 2325 O O . ILE A 1 282 ? 9.318 -26.646 25.697 1.00 84.62 282 ILE A O 1
ATOM 2329 N N . ILE A 1 283 ? 8.019 -28.350 26.391 1.00 82.44 283 ILE A N 1
ATOM 2330 C CA . ILE A 1 283 ? 7.137 -27.528 27.236 1.00 82.44 283 ILE A CA 1
ATOM 2331 C C . ILE A 1 283 ? 7.937 -26.738 28.274 1.00 82.44 283 ILE A C 1
ATOM 2333 O O . ILE A 1 283 ? 7.727 -25.534 28.423 1.00 82.44 283 ILE A O 1
ATOM 2337 N N . SER A 1 284 ? 8.892 -27.382 28.953 1.00 82.12 284 SER A N 1
ATOM 2338 C CA . SER A 1 284 ? 9.728 -26.728 29.968 1.00 82.12 284 SER A CA 1
ATOM 2339 C C . SER A 1 284 ? 10.543 -25.568 29.393 1.00 82.12 284 SER A C 1
ATOM 2341 O O . SER A 1 284 ? 10.578 -24.493 29.986 1.00 82.12 284 SER A O 1
ATOM 2343 N N . ASP A 1 285 ? 11.126 -25.738 28.201 1.00 85.44 285 ASP A N 1
ATOM 2344 C CA . ASP A 1 285 ? 11.879 -24.679 27.519 1.00 85.44 285 ASP A CA 1
ATOM 2345 C C . ASP A 1 285 ? 10.985 -23.479 27.192 1.00 85.44 285 ASP A C 1
ATOM 2347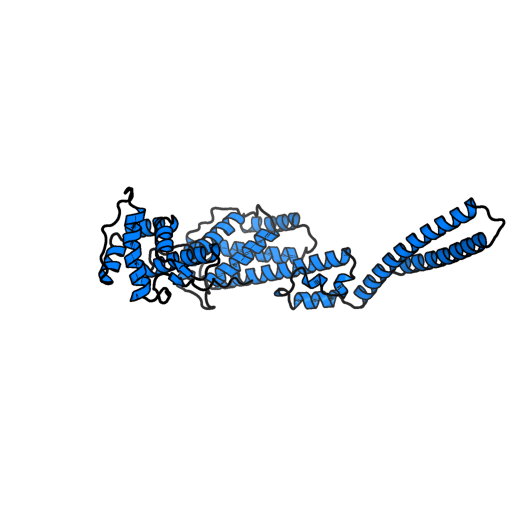 O O . ASP A 1 285 ? 11.390 -22.324 27.353 1.00 85.44 285 ASP A O 1
ATOM 2351 N N . LEU A 1 286 ? 9.767 -23.743 26.713 1.00 86.38 286 LEU A N 1
ATOM 2352 C CA . LEU A 1 286 ? 8.811 -22.697 26.370 1.00 86.38 286 LEU A CA 1
ATOM 2353 C C . LEU A 1 286 ? 8.354 -21.931 27.616 1.00 86.38 286 LEU A C 1
ATOM 2355 O O . LEU A 1 286 ? 8.293 -20.701 27.577 1.00 86.38 286 LEU A O 1
ATOM 2359 N N . ILE A 1 287 ? 8.088 -22.636 28.719 1.00 84.50 287 ILE A N 1
ATOM 2360 C CA . ILE A 1 287 ? 7.719 -22.041 30.009 1.00 84.50 287 ILE A CA 1
ATOM 2361 C C . ILE A 1 287 ? 8.840 -21.126 30.519 1.00 84.50 287 ILE A C 1
ATOM 2363 O O . ILE A 1 287 ? 8.575 -19.960 30.815 1.00 84.50 287 ILE A O 1
ATOM 2367 N N . THR A 1 288 ? 10.096 -21.585 30.518 1.00 84.81 288 THR A N 1
ATOM 2368 C CA . THR A 1 288 ? 11.246 -20.758 30.922 1.00 84.81 288 THR A CA 1
ATOM 2369 C C . THR A 1 288 ? 11.410 -19.521 30.040 1.00 84.81 288 THR A C 1
ATOM 2371 O O . THR A 1 288 ? 11.749 -18.436 30.521 1.00 84.81 288 THR A O 1
ATOM 2374 N N . LYS A 1 289 ? 11.152 -19.641 28.733 1.00 83.88 289 LYS A N 1
ATOM 2375 C CA . LYS A 1 289 ? 11.217 -18.502 27.807 1.00 83.88 289 LYS A CA 1
ATOM 2376 C C . LYS A 1 289 ? 10.083 -17.509 28.010 1.00 83.88 289 LYS A C 1
ATOM 2378 O O . LYS A 1 289 ? 10.332 -16.310 27.931 1.00 83.88 289 LYS A O 1
ATOM 2383 N N . LEU A 1 290 ? 8.872 -17.983 28.287 1.00 82.88 290 LEU A N 1
ATOM 2384 C CA . LEU A 1 290 ? 7.726 -17.133 28.607 1.00 82.88 290 LEU A CA 1
ATOM 2385 C C . LEU A 1 290 ? 7.919 -16.404 29.938 1.00 82.88 290 LEU A C 1
ATOM 2387 O O . LEU A 1 290 ? 7.707 -15.197 29.986 1.00 82.88 290 LEU A O 1
ATOM 2391 N N . ALA A 1 291 ? 8.414 -17.084 30.976 1.00 79.88 291 ALA A N 1
ATOM 2392 C CA . ALA A 1 291 ? 8.729 -16.474 32.272 1.00 79.88 291 ALA A CA 1
ATOM 2393 C C . ALA A 1 291 ? 9.745 -15.317 32.167 1.00 79.88 291 ALA A C 1
ATOM 2395 O O . ALA A 1 291 ? 9.754 -14.408 32.999 1.00 79.88 291 ALA A O 1
ATOM 2396 N N . ARG A 1 292 ? 10.592 -15.329 31.129 1.00 80.56 292 ARG A N 1
ATOM 2397 C CA . ARG A 1 292 ? 11.587 -14.285 30.835 1.00 80.56 292 ARG A CA 1
ATOM 2398 C C . ARG A 1 292 ? 11.131 -13.272 29.778 1.00 80.56 292 ARG A C 1
ATOM 2400 O O . ARG A 1 292 ? 11.869 -12.331 29.497 1.00 80.56 292 ARG A O 1
ATOM 2407 N N . ASP A 1 293 ? 9.960 -13.452 29.170 1.00 78.94 293 ASP A N 1
ATOM 2408 C CA . ASP A 1 293 ? 9.485 -12.607 28.076 1.00 78.94 293 ASP A CA 1
ATOM 2409 C C . ASP A 1 293 ? 8.920 -11.280 28.607 1.00 78.94 293 ASP A C 1
ATOM 2411 O O . ASP A 1 293 ? 7.977 -11.242 29.401 1.00 78.94 293 ASP A O 1
ATOM 2415 N N . THR A 1 294 ? 9.493 -10.163 28.153 1.00 70.38 294 THR A N 1
ATOM 2416 C CA . THR A 1 294 ? 9.108 -8.818 28.605 1.00 70.38 294 THR A CA 1
ATOM 2417 C C . THR A 1 294 ? 7.647 -8.490 28.285 1.00 70.38 294 THR A C 1
ATOM 2419 O O . THR A 1 294 ? 6.983 -7.818 29.073 1.00 70.38 294 THR A O 1
ATOM 2422 N N . HIS A 1 295 ? 7.112 -8.966 27.156 1.00 65.31 295 HIS A N 1
ATOM 2423 C CA . HIS A 1 295 ? 5.715 -8.720 26.790 1.00 65.31 295 HIS A CA 1
ATOM 2424 C C . HIS A 1 295 ? 4.761 -9.550 27.645 1.00 65.31 295 HIS A C 1
ATOM 2426 O O . HIS A 1 295 ? 3.730 -9.032 28.076 1.00 65.31 295 HIS A O 1
ATOM 2432 N N . PHE A 1 296 ? 5.118 -10.807 27.918 1.00 74.00 296 PHE A N 1
ATOM 2433 C CA . PHE A 1 296 ? 4.392 -11.656 28.857 1.00 74.00 296 PHE A CA 1
ATOM 2434 C C . PHE A 1 296 ? 4.348 -11.021 30.253 1.00 74.00 296 PHE A C 1
ATOM 2436 O O . PHE A 1 296 ? 3.266 -10.858 30.817 1.00 74.00 296 PHE A O 1
ATOM 2443 N N . LYS A 1 297 ? 5.497 -10.561 30.762 1.00 73.44 297 LYS A N 1
ATOM 2444 C CA . LYS A 1 297 ? 5.594 -9.875 32.056 1.00 73.44 297 LYS A CA 1
ATOM 2445 C C . LYS A 1 297 ? 4.699 -8.634 32.120 1.00 73.44 297 LYS A C 1
ATOM 2447 O O . LYS A 1 297 ? 3.864 -8.527 33.013 1.00 73.44 297 LYS A O 1
ATOM 2452 N N . ASN A 1 298 ? 4.802 -7.747 31.130 1.00 68.50 298 ASN A N 1
ATOM 2453 C CA . ASN A 1 298 ? 3.999 -6.523 31.078 1.00 68.50 298 ASN A CA 1
ATOM 2454 C C . ASN A 1 298 ? 2.489 -6.809 31.010 1.00 68.50 298 ASN A C 1
ATOM 2456 O O . ASN A 1 298 ? 1.690 -6.072 31.590 1.00 68.50 298 ASN A O 1
ATOM 2460 N N . TYR A 1 299 ? 2.083 -7.871 30.307 1.00 73.88 299 TYR A N 1
ATOM 2461 C CA . TYR A 1 299 ? 0.685 -8.296 30.262 1.00 73.88 299 TYR A CA 1
ATOM 2462 C C . TYR A 1 299 ? 0.189 -8.741 31.639 1.00 73.88 299 TYR A C 1
ATOM 2464 O O . TYR A 1 299 ? -0.848 -8.267 32.103 1.00 73.88 299 TYR A O 1
ATOM 2472 N N . ILE A 1 300 ? 0.938 -9.621 32.297 1.00 73.38 300 ILE A N 1
ATOM 2473 C CA . ILE A 1 300 ? 0.601 -10.153 33.615 1.00 73.38 300 ILE A CA 1
ATOM 2474 C C . ILE A 1 300 ? 0.542 -9.042 34.666 1.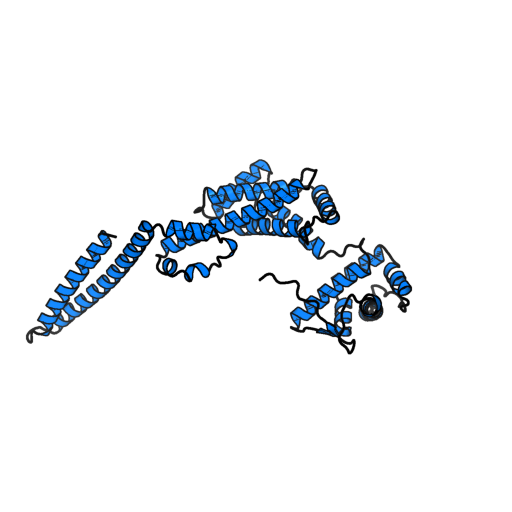00 73.38 300 ILE A C 1
ATOM 2476 O O . ILE A 1 300 ? -0.440 -8.962 35.402 1.00 73.38 300 ILE A O 1
ATOM 2480 N N . ASP A 1 301 ? 1.522 -8.137 34.676 1.00 69.81 301 ASP A N 1
ATOM 2481 C CA . ASP A 1 301 ? 1.533 -6.971 35.566 1.00 69.81 301 ASP A CA 1
ATOM 2482 C C . ASP A 1 301 ? 0.286 -6.101 35.348 1.00 69.81 301 ASP A C 1
ATOM 2484 O O . ASP A 1 301 ? -0.366 -5.660 36.297 1.00 69.81 301 ASP A O 1
ATOM 2488 N N . SER A 1 302 ? -0.104 -5.898 34.087 1.00 68.25 302 SER A N 1
ATOM 2489 C CA . SER A 1 302 ? -1.318 -5.160 33.748 1.00 68.25 302 SER A CA 1
ATOM 2490 C C . SER A 1 302 ? -2.585 -5.886 34.213 1.00 68.25 302 SER A C 1
ATOM 2492 O O . SER A 1 302 ? -3.477 -5.260 34.786 1.00 68.25 302 SER A O 1
ATOM 2494 N N . VAL A 1 303 ? -2.676 -7.207 34.038 1.00 68.56 303 VAL A N 1
ATOM 2495 C CA . VAL A 1 303 ? -3.821 -8.002 34.509 1.00 68.56 303 VAL A CA 1
ATOM 2496 C C . VAL A 1 303 ? -3.940 -7.953 36.025 1.00 68.56 303 VAL A C 1
ATOM 2498 O O . VAL A 1 303 ? -5.023 -7.658 36.524 1.00 68.56 303 VAL A O 1
ATOM 2501 N N . LEU A 1 304 ? -2.851 -8.194 36.755 1.00 70.25 304 LEU A N 1
ATOM 2502 C CA . LEU A 1 304 ? -2.852 -8.204 38.218 1.00 70.25 304 LEU A CA 1
ATOM 2503 C C . LEU A 1 304 ? -3.144 -6.815 38.798 1.00 70.25 304 LEU A C 1
ATOM 2505 O O . LEU A 1 304 ? -3.838 -6.710 39.805 1.00 70.25 304 LEU A O 1
ATOM 2509 N N . LYS A 1 305 ? -2.725 -5.740 38.119 1.00 71.31 305 LYS A N 1
ATOM 2510 C CA . LYS A 1 305 ? -3.091 -4.367 38.495 1.00 71.31 305 LYS A CA 1
ATOM 2511 C C . LYS A 1 305 ? -4.600 -4.107 38.419 1.00 71.31 305 LYS A C 1
ATOM 2513 O O . LYS A 1 305 ? -5.131 -3.388 39.260 1.00 71.31 305 LYS A O 1
ATOM 2518 N N . HIS A 1 306 ? -5.291 -4.653 37.417 1.00 68.38 306 HIS A N 1
ATOM 2519 C CA . HIS A 1 306 ? -6.719 -4.381 37.189 1.00 68.38 306 HIS A CA 1
ATOM 2520 C C . HIS A 1 306 ? -7.650 -5.446 37.788 1.00 68.38 306 HIS A C 1
ATOM 2522 O O . HIS A 1 306 ? -8.809 -5.157 38.081 1.00 68.38 306 HIS A O 1
ATOM 2528 N N . ARG A 1 307 ? -7.175 -6.686 37.944 1.00 68.81 307 ARG A N 1
ATOM 2529 C CA . ARG A 1 307 ? -7.925 -7.838 38.464 1.00 68.81 307 ARG A CA 1
ATOM 2530 C C . ARG A 1 307 ? -7.004 -8.695 39.361 1.00 68.81 307 ARG A C 1
ATOM 2532 O O . ARG A 1 307 ? -6.555 -9.756 38.922 1.00 68.81 307 ARG A O 1
ATOM 2539 N N . PRO A 1 308 ? -6.747 -8.269 40.615 1.00 69.31 308 PRO A N 1
ATOM 2540 C CA . PRO A 1 308 ? -5.687 -8.817 41.478 1.00 69.31 308 PRO A CA 1
ATOM 2541 C C . PRO A 1 308 ? -5.766 -10.319 41.780 1.00 69.31 308 PRO A C 1
ATOM 2543 O O . PRO A 1 308 ? -4.743 -10.940 42.040 1.00 69.31 308 PRO A O 1
ATOM 2546 N N . ASN A 1 309 ? -6.955 -10.920 41.687 1.00 75.38 309 ASN A N 1
ATOM 2547 C CA . ASN A 1 309 ? -7.173 -12.342 41.973 1.00 75.38 309 ASN A CA 1
ATOM 2548 C C . ASN A 1 309 ? -7.486 -13.177 40.726 1.00 75.38 309 ASN A C 1
ATOM 2550 O O . ASN A 1 309 ? -7.748 -14.366 40.849 1.00 75.38 309 ASN A O 1
ATOM 2554 N N . LEU A 1 310 ? -7.454 -12.600 39.518 1.00 76.06 310 LEU A N 1
ATOM 2555 C CA . LEU A 1 310 ? -7.945 -13.282 38.315 1.00 76.06 310 LEU A CA 1
ATOM 2556 C C . LEU A 1 310 ? -7.244 -14.617 38.069 1.00 76.06 310 LEU A C 1
ATOM 2558 O O . LEU A 1 310 ? -7.905 -15.607 37.793 1.00 76.06 310 LEU A O 1
ATOM 2562 N N . ILE A 1 311 ? -5.918 -14.649 38.177 1.00 72.06 311 ILE A N 1
ATOM 2563 C CA . ILE A 1 311 ? -5.137 -15.867 37.937 1.00 72.06 311 ILE A CA 1
ATOM 2564 C C . ILE A 1 311 ? -5.448 -16.914 39.016 1.00 72.06 311 ILE A C 1
ATOM 2566 O O . ILE A 1 311 ? -5.676 -18.077 38.695 1.00 72.06 311 ILE A O 1
ATOM 2570 N N . TYR A 1 312 ? -5.544 -16.483 40.278 1.00 73.12 312 TYR A N 1
ATOM 2571 C CA . TYR A 1 312 ? -5.902 -17.343 41.408 1.00 73.12 312 TYR A CA 1
ATOM 2572 C C . TYR A 1 312 ? -7.293 -17.954 41.242 1.00 73.12 312 TYR A C 1
ATOM 2574 O O . TYR A 1 312 ? -7.454 -19.167 41.331 1.00 73.12 312 TYR A O 1
ATOM 2582 N N . ASP A 1 313 ? -8.291 -17.124 40.946 1.00 75.50 313 ASP A N 1
ATOM 2583 C CA . ASP A 1 313 ? -9.682 -17.540 40.786 1.00 75.50 313 ASP A CA 1
ATOM 2584 C C . ASP A 1 313 ? -9.843 -18.514 39.619 1.00 75.50 313 ASP A C 1
ATOM 2586 O O . ASP A 1 313 ? -10.638 -19.447 39.690 1.00 75.50 313 ASP A O 1
ATOM 2590 N N . GLN A 1 314 ? -9.090 -18.303 38.540 1.00 71.75 314 GLN A N 1
ATOM 2591 C CA . GLN A 1 314 ? -9.126 -19.152 37.355 1.00 71.75 314 GLN A CA 1
ATOM 2592 C C . GLN A 1 314 ? -8.426 -20.498 37.586 1.00 71.75 314 GLN A C 1
ATOM 2594 O O . GLN A 1 314 ? -8.969 -21.525 37.193 1.00 71.75 314 GLN A O 1
ATOM 2599 N N . LEU A 1 315 ? -7.282 -20.523 38.279 1.00 71.06 315 LEU A N 1
ATOM 2600 C CA . LEU A 1 315 ? -6.603 -21.771 38.654 1.00 71.06 315 LEU A CA 1
ATOM 2601 C C . LEU A 1 315 ? -7.384 -22.571 39.702 1.00 71.06 315 LEU A C 1
ATOM 2603 O O . LEU A 1 315 ? -7.478 -23.791 39.604 1.00 71.06 315 LEU A O 1
ATOM 2607 N N . LYS A 1 316 ? -8.008 -21.887 40.665 1.00 73.38 316 LYS A N 1
ATOM 2608 C CA . LYS A 1 316 ? -8.869 -22.521 41.666 1.00 73.38 316 LYS A CA 1
ATOM 2609 C C . LYS A 1 316 ? -10.130 -23.118 41.041 1.00 73.38 316 LYS A C 1
ATOM 2611 O O . LYS A 1 316 ? -10.539 -24.199 41.437 1.00 73.38 316 LYS A O 1
ATOM 2616 N N . LYS A 1 317 ? -10.742 -22.439 40.061 1.00 67.19 317 LYS A N 1
ATOM 2617 C CA . LYS A 1 317 ? -11.876 -22.982 39.283 1.00 67.19 317 LYS A CA 1
ATOM 2618 C C . LYS A 1 317 ? -11.507 -24.219 38.462 1.00 67.19 317 LYS A C 1
ATOM 2620 O O . LYS A 1 317 ? -12.398 -24.978 38.109 1.00 67.19 317 LYS A O 1
ATOM 2625 N N . ALA A 1 318 ? -10.227 -24.386 38.159 1.00 61.72 318 ALA A N 1
ATOM 2626 C CA . ALA A 1 318 ? -9.673 -25.518 37.433 1.00 61.72 318 ALA A CA 1
ATOM 2627 C C . ALA A 1 318 ? -9.183 -26.657 38.351 1.00 61.72 318 ALA A C 1
ATOM 2629 O O . ALA A 1 318 ? -8.465 -27.536 37.886 1.00 61.72 318 ALA A O 1
ATOM 2630 N N . ASP A 1 319 ? -9.484 -26.610 39.657 1.00 68.00 319 ASP A N 1
ATOM 2631 C CA . ASP A 1 319 ? -8.978 -27.550 40.670 1.00 68.00 319 ASP A CA 1
ATOM 2632 C C . ASP A 1 319 ? -7.440 -27.712 40.670 1.00 68.00 319 ASP A C 1
ATOM 2634 O O . ASP A 1 319 ? -6.892 -28.745 41.063 1.00 68.00 319 ASP A O 1
ATOM 2638 N N . ARG A 1 320 ? -6.697 -26.673 40.259 1.00 70.75 320 ARG A N 1
ATOM 2639 C CA . ARG A 1 320 ? -5.226 -26.678 40.263 1.00 70.75 320 ARG A CA 1
ATOM 2640 C C . ARG A 1 320 ? -4.675 -25.989 41.517 1.00 70.75 320 ARG A C 1
ATOM 2642 O O . ARG A 1 320 ? -5.219 -24.995 42.001 1.00 70.75 320 ARG A O 1
ATOM 2649 N N . VAL A 1 321 ? -3.563 -26.512 42.045 1.00 67.50 321 VAL A N 1
ATOM 2650 C CA . VAL A 1 321 ? -2.860 -25.931 43.204 1.00 67.50 321 VAL A CA 1
ATOM 2651 C C . VAL A 1 321 ? -2.353 -24.541 42.835 1.00 67.50 321 VAL A C 1
ATOM 2653 O O . VAL A 1 321 ? -1.686 -24.381 41.815 1.00 67.50 321 VAL A O 1
ATOM 2656 N N . VAL A 1 322 ? -2.653 -23.547 43.672 1.00 59.78 322 VAL A N 1
ATOM 2657 C CA . VAL A 1 322 ? -2.242 -22.162 43.429 1.00 59.78 322 VAL A CA 1
ATOM 2658 C C . VAL A 1 322 ? -1.003 -21.824 44.265 1.00 59.78 322 VAL A C 1
ATOM 2660 O O . VAL A 1 322 ? -1.104 -21.794 45.496 1.00 59.78 322 VAL A O 1
ATOM 2663 N N . PRO A 1 323 ? 0.161 -21.559 43.640 1.00 64.50 323 PRO A N 1
ATOM 2664 C CA . PRO A 1 323 ? 1.322 -21.018 44.341 1.00 64.50 323 PRO A CA 1
ATOM 2665 C C . PRO A 1 323 ? 1.037 -19.605 44.874 1.00 64.50 323 PRO A C 1
ATOM 2667 O O . PRO A 1 323 ? 0.164 -18.898 44.365 1.00 64.50 323 PRO A O 1
ATOM 2670 N N . LYS A 1 324 ? 1.793 -19.153 45.885 1.00 66.44 324 LYS A N 1
ATOM 2671 C CA . LYS A 1 324 ? 1.790 -17.730 46.267 1.00 66.44 324 LYS A CA 1
ATOM 2672 C C . LYS A 1 324 ? 2.329 -16.897 45.100 1.00 66.44 324 LYS A C 1
ATOM 2674 O O . LYS A 1 324 ? 3.300 -17.307 44.470 1.00 66.44 324 LYS A O 1
ATOM 2679 N N . PHE A 1 325 ? 1.716 -15.741 44.830 1.00 64.00 325 PHE A N 1
ATOM 2680 C CA . PHE A 1 325 ? 2.222 -14.853 43.785 1.00 64.00 325 PHE A CA 1
ATOM 2681 C C . PHE A 1 325 ? 3.616 -14.331 44.141 1.00 64.00 325 PHE A C 1
ATOM 2683 O O . PHE A 1 325 ? 3.849 -13.993 45.304 1.00 64.00 325 PHE A O 1
ATOM 2690 N N . PRO A 1 326 ? 4.514 -14.253 43.151 1.00 60.91 326 PRO A N 1
ATOM 2691 C CA . PRO A 1 326 ? 5.851 -13.728 43.341 1.00 60.91 326 PRO A CA 1
ATOM 2692 C C . PRO A 1 326 ? 5.825 -12.235 43.659 1.00 60.91 326 PRO A C 1
ATOM 2694 O O . PRO A 1 326 ? 5.109 -11.462 43.015 1.00 60.91 326 PRO A O 1
ATOM 2697 N N . ASP A 1 327 ? 6.668 -11.814 44.598 1.00 61.62 327 ASP A N 1
ATOM 2698 C CA . ASP A 1 327 ? 6.966 -10.398 44.794 1.00 61.62 327 ASP A CA 1
ATOM 2699 C C . ASP A 1 327 ? 7.822 -9.893 43.619 1.00 61.62 327 ASP A C 1
ATOM 2701 O O . ASP A 1 327 ? 8.808 -10.522 43.235 1.00 61.62 327 ASP A O 1
ATOM 2705 N N . GLN A 1 328 ? 7.490 -8.721 43.061 1.00 54.62 328 GLN A N 1
ATOM 2706 C CA . GLN A 1 328 ? 8.138 -8.130 41.868 1.00 54.62 328 GLN A CA 1
ATOM 2707 C C . GLN A 1 328 ? 9.657 -7.902 41.979 1.00 54.62 328 GLN A C 1
ATOM 2709 O O . GLN A 1 328 ? 10.321 -7.641 40.971 1.00 54.62 328 GLN A O 1
ATOM 2714 N N . HIS A 1 329 ? 10.212 -8.017 43.184 1.00 57.78 329 HIS A N 1
ATOM 2715 C CA . HIS A 1 329 ? 11.636 -7.862 43.481 1.00 57.78 329 HIS A CA 1
ATOM 2716 C C . HIS A 1 329 ? 12.292 -9.153 43.983 1.00 57.78 329 HIS A C 1
ATOM 2718 O O . HIS A 1 329 ? 13.440 -9.123 44.428 1.00 57.78 329 HIS A O 1
ATOM 2724 N N . SER A 1 330 ? 11.586 -10.284 43.907 1.00 57.53 330 SER A N 1
ATOM 2725 C CA . SER A 1 330 ? 12.123 -11.575 44.312 1.00 57.53 330 SER A CA 1
ATOM 2726 C C . SER A 1 330 ? 13.276 -11.989 43.383 1.00 57.53 330 SER A C 1
ATOM 2728 O O . SER A 1 330 ? 13.095 -12.036 42.161 1.00 57.53 330 SER A O 1
ATOM 2730 N N . PRO A 1 331 ? 14.466 -12.337 43.911 1.00 58.06 331 PRO A N 1
ATOM 2731 C CA . PRO A 1 331 ? 15.550 -12.906 43.107 1.00 58.06 331 PRO A CA 1
ATOM 2732 C C . PRO A 1 331 ? 15.158 -14.255 42.476 1.00 58.06 331 PRO A C 1
ATOM 2734 O O . PRO A 1 331 ? 15.805 -14.703 41.530 1.00 58.06 331 PRO A O 1
ATOM 2737 N N . THR A 1 332 ? 14.077 -14.882 42.954 1.00 69.69 332 THR A N 1
ATOM 2738 C CA . THR A 1 332 ? 13.484 -16.116 42.425 1.00 69.69 332 THR A CA 1
ATOM 2739 C C . THR A 1 332 ? 12.284 -15.884 41.499 1.00 69.69 332 THR A C 1
ATOM 2741 O O . THR A 1 332 ? 11.657 -16.861 41.098 1.00 69.69 332 THR A O 1
ATOM 2744 N N . TRP A 1 333 ? 12.021 -14.641 41.060 1.00 70.00 333 TRP A N 1
ATOM 2745 C CA . TRP A 1 333 ? 10.887 -14.258 40.194 1.00 70.00 333 TRP A CA 1
ATOM 2746 C C . TRP A 1 333 ? 10.655 -15.200 39.009 1.00 70.00 333 TRP A C 1
ATOM 2748 O O . TRP A 1 333 ? 9.529 -15.617 38.761 1.00 70.00 333 TRP A O 1
ATOM 2758 N N . VAL A 1 334 ? 11.713 -15.548 38.266 1.00 74.12 334 VAL A N 1
ATOM 2759 C CA . VAL A 1 334 ? 11.588 -16.433 37.095 1.00 74.12 334 VAL A CA 1
ATOM 2760 C C . VAL A 1 334 ? 11.074 -17.808 37.517 1.00 74.12 334 VAL A C 1
ATOM 2762 O O . VAL A 1 334 ? 10.123 -18.293 36.921 1.00 74.12 334 VAL A O 1
ATOM 2765 N N . LYS A 1 335 ? 11.649 -18.396 38.572 1.00 77.25 335 LYS A N 1
ATOM 2766 C CA . LYS A 1 335 ? 11.273 -19.724 39.072 1.00 77.25 335 LYS A CA 1
ATOM 2767 C C . LYS A 1 335 ? 9.849 -19.735 39.640 1.00 77.25 335 LYS A C 1
ATOM 2769 O O . LYS A 1 335 ? 9.078 -20.637 39.355 1.00 77.25 335 LYS A O 1
ATOM 2774 N N . GLU A 1 336 ? 9.476 -18.690 40.370 1.00 74.94 336 GLU A N 1
ATOM 2775 C CA . GLU A 1 336 ? 8.126 -18.532 40.923 1.00 74.94 336 GLU A CA 1
ATOM 2776 C C . GLU A 1 336 ? 7.063 -18.357 39.818 1.00 74.94 336 GLU A C 1
ATOM 2778 O O . GLU A 1 336 ? 5.945 -18.855 39.942 1.00 74.94 336 GLU A O 1
ATOM 2783 N N . TRP A 1 337 ? 7.402 -17.698 38.703 1.00 75.88 337 TRP A N 1
ATOM 2784 C CA . TRP A 1 337 ? 6.523 -17.637 37.529 1.00 75.88 337 TRP A CA 1
ATOM 2785 C C . TRP A 1 337 ? 6.473 -18.937 36.741 1.00 75.88 337 TRP A C 1
ATOM 2787 O O . TRP A 1 337 ? 5.409 -19.268 36.225 1.00 75.88 337 TRP A O 1
ATOM 2797 N N . GLU A 1 338 ? 7.576 -19.679 36.648 1.00 78.88 338 GLU A N 1
ATOM 2798 C CA . GLU A 1 338 ? 7.571 -21.035 36.091 1.00 78.88 338 GLU A CA 1
ATOM 2799 C C . GLU A 1 338 ? 6.609 -21.931 36.892 1.00 78.88 338 GLU A C 1
ATOM 2801 O O . GLU A 1 338 ? 5.757 -22.588 36.292 1.00 78.88 338 GLU A O 1
ATOM 2806 N N . ASP A 1 339 ? 6.633 -21.851 38.227 1.00 76.81 339 ASP A N 1
ATOM 2807 C CA . ASP A 1 339 ? 5.729 -22.594 39.118 1.00 76.81 339 ASP A CA 1
ATOM 2808 C C . ASP A 1 339 ? 4.239 -22.241 38.908 1.00 76.81 339 ASP A C 1
ATOM 2810 O O . ASP A 1 339 ? 3.371 -23.092 39.105 1.00 76.81 339 ASP A O 1
ATOM 2814 N N . ILE A 1 340 ? 3.919 -21.012 38.475 1.00 76.88 340 ILE A N 1
ATOM 2815 C CA . ILE A 1 340 ? 2.551 -20.572 38.125 1.00 76.88 340 ILE A CA 1
ATOM 2816 C C . ILE A 1 340 ? 2.184 -20.943 36.681 1.00 76.88 340 ILE A C 1
ATOM 2818 O O . ILE A 1 340 ? 1.038 -21.291 36.388 1.00 76.88 340 ILE A O 1
ATOM 2822 N N . LEU A 1 341 ? 3.140 -20.871 35.758 1.00 77.50 341 LEU A N 1
ATOM 2823 C CA . LEU A 1 341 ? 2.929 -21.180 34.348 1.00 77.50 341 LEU A CA 1
ATOM 2824 C C . LEU A 1 341 ? 2.691 -22.671 34.117 1.00 77.50 341 LEU A C 1
ATOM 2826 O O . LEU A 1 341 ? 1.865 -23.015 33.279 1.00 77.50 341 LEU A O 1
ATOM 2830 N N . VAL A 1 342 ? 3.342 -23.555 34.873 1.00 82.06 342 VAL A N 1
ATOM 2831 C CA . VAL A 1 342 ? 3.137 -25.010 34.782 1.00 82.06 342 VAL A CA 1
ATOM 2832 C C . VAL A 1 342 ? 1.660 -25.420 34.950 1.00 82.06 342 VAL A C 1
ATOM 2834 O O . VAL A 1 342 ? 1.132 -26.068 34.043 1.00 82.06 342 VAL A O 1
ATOM 2837 N N . PRO A 1 343 ? 0.944 -25.059 36.035 1.00 76.38 343 PRO A N 1
ATOM 2838 C CA . PRO A 1 343 ? -0.464 -25.424 36.195 1.00 76.38 343 PRO A CA 1
ATOM 2839 C C . PRO A 1 343 ? -1.380 -24.737 35.174 1.00 76.38 343 PRO A C 1
ATOM 2841 O O . PRO A 1 343 ? -2.371 -25.331 34.759 1.00 76.38 343 PRO A O 1
ATOM 2844 N N . ILE A 1 344 ? -1.037 -23.527 34.718 1.00 77.88 344 ILE A N 1
ATOM 2845 C CA . ILE A 1 344 ? -1.737 -22.855 33.614 1.00 77.88 344 ILE A CA 1
ATOM 2846 C C . ILE A 1 344 ? -1.610 -23.660 32.317 1.00 77.88 344 ILE A C 1
ATOM 2848 O O . ILE A 1 344 ? -2.600 -23.864 31.623 1.00 77.88 344 ILE A O 1
ATOM 2852 N N . PHE A 1 345 ? -0.399 -24.098 31.974 1.00 75.00 345 PHE A N 1
ATOM 2853 C CA . PHE A 1 345 ? -0.142 -24.864 30.759 1.00 75.00 345 PHE A CA 1
ATOM 2854 C C . PHE A 1 345 ? -0.846 -26.214 30.795 1.00 75.00 345 PHE A C 1
ATOM 2856 O O . PHE A 1 345 ? -1.507 -26.557 29.821 1.00 75.00 345 PHE A O 1
ATOM 2863 N N . ARG A 1 346 ? -0.785 -26.922 31.929 1.00 73.81 346 ARG A N 1
ATOM 2864 C CA . ARG A 1 346 ? -1.557 -28.154 32.142 1.00 73.81 346 ARG A CA 1
ATOM 2865 C C . ARG A 1 346 ? -3.049 -27.924 31.947 1.00 73.81 346 ARG A C 1
ATOM 2867 O O . ARG A 1 346 ? -3.678 -28.659 31.213 1.00 73.81 346 ARG A O 1
ATOM 2874 N N . TYR A 1 347 ? -3.609 -26.847 32.491 1.00 74.19 347 TYR A N 1
ATOM 2875 C CA . TYR A 1 347 ? -5.017 -26.524 32.255 1.00 74.19 347 TYR A CA 1
ATOM 2876 C C . TYR A 1 347 ? -5.336 -26.238 30.772 1.00 74.19 347 TYR A C 1
ATOM 2878 O O . TYR A 1 347 ? -6.346 -26.691 30.237 1.00 74.19 347 TYR A O 1
ATOM 2886 N N . LEU A 1 348 ? -4.470 -25.500 30.072 1.00 71.62 348 LEU A N 1
ATOM 2887 C CA . LEU A 1 348 ? -4.659 -25.190 28.650 1.00 71.62 348 LEU A CA 1
ATOM 2888 C C . LEU A 1 348 ? -4.545 -26.432 27.746 1.00 71.62 348 LEU A C 1
ATOM 2890 O O . LEU A 1 348 ? -5.198 -26.469 26.702 1.00 71.62 348 LEU A O 1
ATOM 2894 N N . ILE A 1 349 ? -3.722 -27.408 28.131 1.00 72.25 349 ILE A N 1
ATOM 2895 C CA . ILE A 1 349 ? -3.488 -28.662 27.403 1.00 72.25 349 ILE A CA 1
ATOM 2896 C C . ILE A 1 349 ? -4.547 -29.702 27.790 1.00 72.25 349 ILE A C 1
ATOM 2898 O O . ILE A 1 349 ? -5.345 -30.091 26.943 1.00 72.25 349 ILE A O 1
ATOM 2902 N N . ASP A 1 350 ? -4.588 -30.091 29.065 1.00 69.38 350 ASP A N 1
ATOM 2903 C CA . ASP A 1 350 ? -5.367 -31.221 29.579 1.00 69.38 350 ASP A CA 1
ATOM 2904 C C . ASP A 1 350 ? -6.875 -30.929 29.560 1.00 69.38 350 ASP A C 1
ATOM 2906 O O . ASP A 1 350 ? -7.675 -31.777 29.173 1.00 69.38 350 ASP A O 1
ATOM 2910 N N . ASP A 1 351 ? -7.268 -29.721 29.984 1.00 67.50 351 ASP A N 1
ATOM 2911 C CA . ASP A 1 351 ? -8.671 -29.409 30.290 1.00 67.50 351 ASP A CA 1
ATOM 2912 C C . ASP A 1 351 ? -9.361 -28.625 29.167 1.00 67.50 351 ASP A C 1
ATOM 2914 O O . ASP A 1 351 ? -10.564 -28.769 28.939 1.00 67.50 351 ASP A O 1
ATOM 2918 N N . LEU A 1 352 ? -8.611 -27.783 28.450 1.00 61.12 352 LEU A N 1
ATOM 2919 C CA . LEU A 1 352 ? -9.147 -26.954 27.367 1.00 61.12 352 LEU A CA 1
ATOM 2920 C C . LEU A 1 352 ? -8.749 -27.418 25.962 1.00 61.12 352 LEU A C 1
ATOM 2922 O O . LEU A 1 352 ? -9.305 -26.890 24.996 1.00 61.12 352 LEU A O 1
ATOM 2926 N N . ALA A 1 353 ? -7.810 -28.365 25.833 1.00 61.19 353 ALA A N 1
ATOM 2927 C CA . ALA A 1 353 ? -7.304 -28.873 24.553 1.00 61.19 353 ALA A CA 1
ATOM 2928 C C . ALA A 1 353 ? -6.913 -27.760 23.555 1.00 61.19 353 ALA A C 1
ATOM 2930 O O . ALA A 1 353 ? -7.051 -27.904 22.339 1.00 61.19 353 ALA A O 1
ATOM 2931 N N . ILE A 1 354 ? -6.446 -26.614 24.065 1.00 59.62 354 ILE A N 1
ATOM 2932 C CA . ILE A 1 354 ? -6.067 -25.452 23.247 1.00 59.62 354 ILE A CA 1
ATOM 2933 C C . ILE A 1 354 ? -4.754 -25.720 22.511 1.00 59.62 354 ILE A C 1
ATOM 2935 O O . ILE A 1 354 ? -4.534 -25.195 21.418 1.00 59.62 354 ILE A O 1
ATOM 2939 N N . PHE A 1 355 ? -3.888 -26.537 23.105 1.00 70.75 355 PHE A N 1
ATOM 2940 C CA . PHE A 1 355 ? -2.614 -26.926 22.528 1.00 70.75 355 PHE A CA 1
ATOM 2941 C C . PHE A 1 355 ? -2.505 -28.438 22.422 1.00 70.75 355 PHE A C 1
ATOM 2943 O O . PHE A 1 355 ? -2.877 -29.157 23.344 1.00 70.75 355 PHE A O 1
ATOM 2950 N N . THR A 1 356 ? -1.961 -28.904 21.301 1.00 72.19 356 THR A N 1
ATOM 2951 C CA . THR A 1 356 ? -1.719 -30.325 21.063 1.00 72.19 356 THR A CA 1
ATOM 2952 C C . THR A 1 356 ? -0.319 -30.695 21.530 1.00 72.19 356 THR A C 1
ATOM 2954 O O . THR A 1 356 ? 0.662 -30.032 21.173 1.00 72.19 356 THR A O 1
ATOM 2957 N N . THR A 1 357 ? -0.231 -31.758 22.315 1.00 76.38 357 THR A N 1
ATOM 2958 C CA . THR A 1 357 ? 1.025 -32.370 22.739 1.00 76.38 357 THR A CA 1
ATOM 2959 C C . THR A 1 357 ? 1.328 -33.627 21.929 1.00 76.38 357 THR A C 1
ATOM 2961 O O . THR A 1 357 ? 0.501 -34.129 21.170 1.00 76.38 357 THR A O 1
ATOM 2964 N N . THR A 1 358 ? 2.564 -34.086 22.047 1.00 73.25 358 THR A N 1
ATOM 2965 C CA . THR A 1 358 ? 3.035 -35.392 21.564 1.00 73.25 358 THR A CA 1
ATOM 2966 C C . THR A 1 358 ? 2.631 -36.507 22.536 1.00 73.25 358 THR A C 1
ATOM 2968 O O . THR A 1 358 ? 2.229 -36.218 23.662 1.00 73.25 358 THR A O 1
ATOM 2971 N N . ASP A 1 359 ? 2.743 -37.773 22.116 1.00 62.75 359 ASP A N 1
ATOM 2972 C CA . ASP A 1 359 ? 2.321 -38.949 22.904 1.00 62.75 359 ASP A CA 1
ATOM 2973 C C . ASP A 1 359 ? 3.038 -39.084 24.264 1.00 62.75 359 ASP A C 1
ATOM 2975 O O . ASP A 1 359 ? 2.534 -39.749 25.166 1.00 62.75 359 ASP A O 1
ATOM 2979 N N . ASP A 1 360 ? 4.210 -38.462 24.423 1.00 67.50 360 ASP A N 1
ATOM 2980 C CA . ASP A 1 360 ? 4.972 -38.427 25.677 1.00 67.50 360 ASP A CA 1
ATOM 2981 C C . ASP A 1 360 ? 4.663 -37.194 26.550 1.00 67.50 360 ASP A C 1
ATOM 2983 O O . ASP A 1 360 ? 5.279 -37.017 27.602 1.00 67.50 360 ASP A O 1
ATOM 2987 N N . GLU A 1 361 ? 3.727 -36.337 26.119 1.00 64.31 361 GLU A N 1
ATOM 2988 C CA . GLU A 1 361 ? 3.321 -35.072 26.749 1.00 64.31 361 GLU A CA 1
ATOM 2989 C C . GLU A 1 361 ? 4.482 -34.105 27.060 1.00 64.31 361 GLU A C 1
ATOM 2991 O O . GLU A 1 361 ? 4.302 -33.113 27.768 1.00 64.31 361 GLU A O 1
ATOM 2996 N N . MET A 1 362 ? 5.683 -34.338 26.513 1.00 73.00 362 MET A N 1
ATOM 2997 C CA . MET A 1 362 ? 6.862 -33.504 26.776 1.00 73.00 362 MET A CA 1
ATOM 2998 C C . MET A 1 362 ? 7.005 -32.357 25.775 1.00 73.00 362 MET A C 1
ATOM 3000 O O . MET A 1 362 ? 7.621 -31.327 26.087 1.00 73.00 362 MET A O 1
ATOM 3004 N N . PHE A 1 363 ? 6.423 -32.507 24.584 1.00 79.56 363 PHE A N 1
ATOM 3005 C CA . PHE A 1 363 ? 6.514 -31.519 23.516 1.00 79.56 363 PHE A CA 1
ATOM 3006 C C . PHE A 1 363 ? 5.150 -30.972 23.114 1.00 79.56 363 PHE A C 1
ATOM 3008 O O . PHE A 1 363 ? 4.189 -31.720 22.941 1.00 79.56 363 PHE A O 1
ATOM 3015 N N . LEU A 1 364 ? 5.116 -29.663 22.871 1.00 79.44 364 LEU A N 1
ATOM 3016 C CA . LEU A 1 364 ? 4.038 -28.981 22.168 1.00 79.44 364 LEU A CA 1
ATOM 3017 C C . LEU A 1 364 ? 4.281 -29.047 20.669 1.00 79.44 364 LEU A C 1
ATOM 3019 O O . LEU A 1 364 ? 5.361 -28.679 20.196 1.00 79.44 364 LEU A O 1
ATOM 3023 N N . ILE A 1 365 ? 3.256 -29.457 19.929 1.00 77.50 365 ILE A N 1
ATOM 3024 C CA . ILE A 1 365 ? 3.269 -29.421 18.471 1.00 77.50 365 ILE A CA 1
ATOM 3025 C C . ILE A 1 365 ? 3.146 -27.963 18.033 1.00 77.50 365 ILE A C 1
ATOM 3027 O O . ILE A 1 365 ? 2.286 -27.214 18.505 1.00 77.50 365 ILE A O 1
ATOM 3031 N N . CYS A 1 366 ? 4.031 -27.544 17.134 1.00 73.12 366 CYS A N 1
ATOM 3032 C CA . CYS A 1 366 ? 3.997 -26.201 16.586 1.00 73.12 366 CYS A CA 1
ATOM 3033 C C . CYS A 1 366 ? 2.665 -25.975 15.857 1.00 73.12 366 CYS A C 1
ATOM 3035 O O . CYS A 1 366 ? 2.301 -26.780 14.996 1.00 73.12 366 CYS A O 1
ATOM 3037 N N . PRO A 1 367 ? 1.935 -24.883 16.148 1.00 65.19 367 PRO A N 1
ATOM 3038 C CA . PRO A 1 367 ? 0.778 -24.531 15.350 1.00 65.19 367 PRO A CA 1
ATOM 3039 C C . PRO A 1 367 ? 1.257 -24.289 13.915 1.00 65.19 367 PRO A C 1
ATOM 3041 O O . PRO A 1 367 ? 2.388 -23.818 13.727 1.00 65.19 367 PRO A O 1
ATOM 3044 N N . PRO A 1 368 ? 0.422 -24.585 12.904 1.00 56.12 368 PRO A N 1
ATOM 3045 C CA . PRO A 1 368 ? 0.800 -24.357 11.522 1.00 56.12 368 PRO A CA 1
ATOM 3046 C C . PRO A 1 368 ? 1.267 -22.904 11.361 1.00 56.12 368 PRO A C 1
ATOM 3048 O O . PRO A 1 368 ? 0.718 -22.006 12.028 1.00 56.12 368 PRO A O 1
ATOM 3051 N N . PRO A 1 369 ? 2.292 -22.654 10.525 1.00 50.44 369 PRO A N 1
ATOM 3052 C CA . PRO A 1 369 ? 2.685 -21.292 10.215 1.00 50.44 369 PRO A CA 1
ATOM 3053 C C . PRO A 1 369 ? 1.428 -20.527 9.800 1.00 50.44 369 PRO A C 1
ATOM 3055 O O . PRO A 1 369 ? 0.570 -21.061 9.091 1.00 50.44 369 PRO A O 1
ATOM 3058 N N . LEU A 1 370 ? 1.286 -19.288 10.287 1.00 45.53 370 LEU A N 1
ATOM 3059 C CA . LEU A 1 370 ? 0.354 -18.360 9.648 1.00 45.53 370 LEU A CA 1
ATOM 3060 C C . LEU A 1 370 ? 0.753 -18.392 8.182 1.00 45.53 370 LEU A C 1
ATOM 3062 O O . LEU A 1 370 ? 1.925 -18.125 7.927 1.00 45.53 370 LEU A O 1
ATOM 3066 N N . GLN A 1 371 ? -0.145 -18.843 7.296 1.00 37.94 371 GLN A N 1
ATOM 3067 C CA . GLN A 1 371 ? 0.153 -18.985 5.874 1.00 37.94 371 GLN A CA 1
ATOM 3068 C C . GLN A 1 371 ? 0.869 -17.713 5.441 1.00 37.94 371 GLN A C 1
ATOM 3070 O O . GLN A 1 371 ? 0.275 -16.634 5.426 1.00 37.94 371 GLN A O 1
ATOM 3075 N N . GLN A 1 372 ? 2.176 -17.840 5.216 1.00 31.66 372 GLN A N 1
ATOM 3076 C CA . GLN A 1 372 ? 2.923 -16.819 4.526 1.00 31.66 372 GLN A CA 1
ATOM 3077 C C . GLN A 1 372 ? 2.345 -16.914 3.126 1.00 31.66 372 GLN A C 1
ATOM 3079 O O . GLN A 1 372 ? 2.482 -17.934 2.456 1.00 31.66 372 GLN A O 1
ATOM 3084 N N . HIS A 1 373 ? 1.502 -15.943 2.795 1.00 31.11 373 HIS A N 1
ATOM 3085 C CA . HIS A 1 373 ? 1.126 -15.732 1.416 1.00 31.11 373 HIS A CA 1
ATOM 3086 C C . HIS A 1 373 ? 2.421 -15.313 0.725 1.00 31.11 373 HIS A C 1
ATOM 3088 O O . HIS A 1 373 ? 2.866 -14.183 0.928 1.00 31.11 373 HIS A O 1
ATOM 3094 N N . ASP A 1 374 ? 3.053 -16.288 0.069 1.00 27.52 374 ASP A N 1
ATOM 3095 C CA . ASP A 1 374 ? 4.158 -16.084 -0.869 1.00 27.52 374 ASP A CA 1
ATOM 3096 C C . ASP A 1 374 ? 3.775 -15.055 -1.941 1.00 27.52 374 ASP A C 1
ATOM 3098 O O . ASP A 1 374 ? 2.595 -15.068 -2.384 1.00 27.52 374 ASP A O 1
#

Foldseek 3Di:
DVVLVVQLVVLVVVLVVLVVVLVVLVPDPPRDPVSNVVSVVVNVVSVVVNVVSVLVVQQVVLVVCCVVVCVVVVLVVVLLVCVPPDDVCVQCVPPSSVSHDPVVVVVSVLVSVLSSLLVLLVQLLVLLVVLVVVDPDDQVLSVLLNVLSVLLSVCCVVPSPDDFVVSQVSSQVSSCVPPVAHEDDTRSVLSNLSSVLSVLLSCQQQVPPDGDPVSSVVVNVLSVVPDPPDSYNVVSSVSSVCSSVCVLVPQDLPDQPLVSVLSVLLVLLQVVCVVVVDQKDFPLVSLLVLLVDPSSVVSVVVNCVVPVCRLVVVLVVVVHDDDDQDDPPDPCSSVSSSVSVVSSVCCCCVPVVSWDADPVNRITGRDPPPPPPD